Protein AF-A3W3R8-F1 (afdb_monomer_lite)

Secondary structure (DSSP, 8-state):
-HHHHHHHHHHHHHHHHHHS---HHHHHHHHHHHHHHHHHHHHHHHH-SSGGGGTTHHHHHHHHHHHHHHHHHHHHHHHHHHS---HHHHHHHHHHHTT-HHHHHHHHHHHHHHIIIIIIHHHHHHHHHHHHHHHHTHHHHHHHHHHHHHHTSS-HHHHHHHHHHHHHHHHHHHHHHHHHHHHHHHHHHHHHHHHHHHHHHHHHHHHTS---HHHHHHHHHHHHHHHHHHHHHHHHHHHHHHHHHHH----SS---HHHHHHHHHTS-THHHHHHHHHHHHHHTSTTS-HHHHHHHHHHHHHHHHHHHHH-

pLDDT: mean 89.05, std 6.79, range [54.59, 96.31]

Radius of gyration: 24.91 Å; chains: 1; bounding box: 60×69×67 Å

Foldseek 3Di:
DVVVVVVVVLVVVLVCLLPDADDQVVLVVLLVVLLVLLVVLLVCLQFFLALLVPLCLLVSLLSSLSSLLSSLNNQLCCCLPPLDRHDQLLVQLCVQCVPNLVSSLVVLVVVLCCLLVPQLVVLLVLLLVLLVVLLVCLVVVLVVLVVCCVVVVDPPVRSVVSNVVSVSSNSSSVSLNVSSVSLSVSSVVLVVSLVCLQPVQLVSCVPPVVDDSVRSNRSSSSSSSSSSVSSSSSSNSSSVSSSSSSPDDNDPDRGGPVVVVCCVCLVALVNLQVVLVVLCVVLPPPPHVNVVSNVSSVVSNVSSVVSVVVD

Structure (mmCIF, N/CA/C/O backbone):
data_AF-A3W3R8-F1
#
_entry.id   AF-A3W3R8-F1
#
loop_
_atom_site.group_PDB
_atom_site.id
_atom_site.type_symbol
_atom_site.label_atom_id
_atom_site.label_alt_id
_atom_site.label_comp_id
_atom_site.label_asym_id
_atom_site.label_entity_id
_atom_site.label_seq_id
_atom_site.pdbx_PDB_ins_code
_atom_site.Cartn_x
_atom_site.Cartn_y
_atom_site.Cartn_z
_atom_site.occupancy
_atom_site.B_iso_or_equiv
_atom_site.auth_seq_id
_atom_site.auth_comp_id
_atom_site.auth_asym_id
_atom_site.auth_atom_id
_atom_site.pdbx_PDB_model_num
ATOM 1 N N . MET A 1 1 ? -0.658 29.271 5.479 1.00 61.31 1 MET A N 1
ATOM 2 C CA . MET A 1 1 ? 0.340 29.771 4.505 1.00 61.31 1 MET A CA 1
ATOM 3 C C . MET A 1 1 ? 1.576 28.873 4.382 1.00 61.31 1 MET A C 1
ATOM 5 O O . MET A 1 1 ? 1.711 28.251 3.344 1.00 61.31 1 MET A O 1
ATOM 9 N N . ARG A 1 2 ? 2.454 28.712 5.397 1.00 73.81 2 ARG A N 1
ATOM 10 C CA . ARG A 1 2 ? 3.650 27.829 5.274 1.00 73.81 2 ARG A CA 1
ATOM 11 C C . ARG A 1 2 ? 3.325 26.341 5.035 1.00 73.81 2 ARG A C 1
ATOM 13 O O . ARG A 1 2 ? 4.009 25.697 4.253 1.00 73.81 2 ARG A O 1
ATOM 20 N N . LYS A 1 3 ? 2.284 25.804 5.685 1.00 80.94 3 LYS A N 1
ATOM 21 C CA . LYS A 1 3 ? 1.858 24.398 5.521 1.00 80.94 3 LYS A CA 1
ATOM 22 C C . LYS A 1 3 ? 1.147 24.149 4.184 1.00 80.94 3 LYS A C 1
ATOM 24 O O . LYS A 1 3 ? 1.404 23.138 3.546 1.00 80.94 3 LYS A O 1
ATOM 29 N N . ASP A 1 4 ? 0.336 25.102 3.729 1.00 83.44 4 ASP A N 1
ATOM 30 C CA . ASP A 1 4 ? -0.348 25.018 2.429 1.00 83.44 4 ASP A CA 1
ATOM 31 C C . ASP A 1 4 ? 0.657 25.102 1.274 1.00 83.44 4 ASP A C 1
ATOM 33 O O . ASP A 1 4 ? 0.572 24.334 0.325 1.00 83.44 4 ASP A O 1
ATOM 37 N N . LEU A 1 5 ? 1.678 25.961 1.403 1.00 88.88 5 LEU A N 1
ATOM 38 C CA . LEU A 1 5 ? 2.813 26.012 0.476 1.00 88.88 5 LEU A CA 1
ATOM 39 C C . LEU A 1 5 ? 3.569 24.680 0.420 1.00 88.88 5 LEU A C 1
ATOM 41 O O . LEU A 1 5 ? 3.947 24.256 -0.665 1.00 88.88 5 LEU A O 1
ATOM 45 N N . ALA A 1 6 ? 3.763 24.004 1.556 1.00 88.25 6 ALA A N 1
ATOM 46 C CA . ALA A 1 6 ? 4.410 22.693 1.584 1.00 88.25 6 ALA A CA 1
ATOM 47 C C . ALA A 1 6 ? 3.572 21.617 0.874 1.00 88.25 6 ALA A C 1
ATOM 49 O O . ALA A 1 6 ? 4.122 20.808 0.133 1.00 88.25 6 ALA A O 1
ATOM 50 N N . LEU A 1 7 ? 2.246 21.631 1.051 1.00 86.12 7 LEU A N 1
ATOM 51 C CA . LEU A 1 7 ? 1.344 20.711 0.355 1.00 86.12 7 LEU A CA 1
ATOM 52 C C . LEU A 1 7 ? 1.319 20.977 -1.157 1.00 86.12 7 LEU A C 1
ATOM 54 O O . LEU A 1 7 ? 1.428 20.044 -1.944 1.00 86.12 7 LEU A O 1
ATOM 58 N N . VAL A 1 8 ? 1.239 22.242 -1.574 1.00 89.62 8 VAL A N 1
ATOM 59 C CA . VAL A 1 8 ? 1.316 22.617 -2.995 1.00 89.62 8 VAL A CA 1
ATOM 60 C C . VAL A 1 8 ? 2.671 22.227 -3.586 1.00 89.62 8 VAL A C 1
ATOM 62 O O . VAL A 1 8 ? 2.716 21.651 -4.668 1.00 89.62 8 VAL A O 1
ATOM 65 N N . ALA A 1 9 ? 3.771 22.467 -2.868 1.00 91.44 9 ALA A N 1
ATOM 66 C CA . ALA A 1 9 ? 5.104 22.057 -3.297 1.00 91.44 9 ALA A CA 1
ATOM 67 C C . ALA A 1 9 ? 5.223 20.532 -3.438 1.00 91.44 9 ALA A C 1
ATOM 69 O O . ALA A 1 9 ? 5.829 20.067 -4.397 1.00 91.44 9 ALA A O 1
ATOM 70 N N . LEU A 1 10 ? 4.610 19.758 -2.535 1.00 90.19 10 LEU A N 1
ATOM 71 C CA . LEU A 1 10 ? 4.543 18.299 -2.631 1.00 90.19 10 LEU A CA 1
ATOM 72 C C . LEU A 1 10 ? 3.747 17.842 -3.862 1.00 90.19 10 LEU A C 1
ATOM 74 O O . LE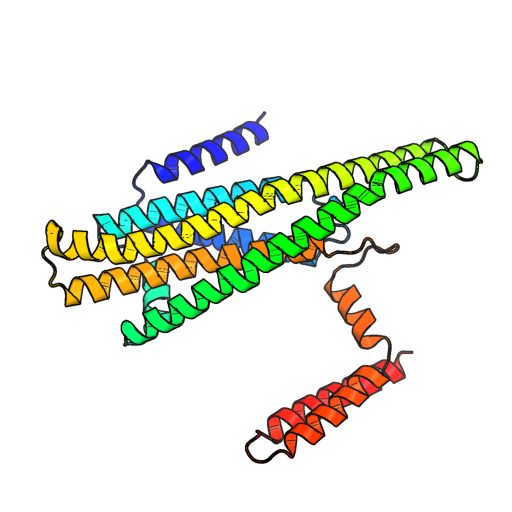U A 1 10 ? 4.178 16.950 -4.580 1.00 90.19 10 LEU A O 1
ATOM 78 N N . LEU A 1 11 ? 2.596 18.455 -4.142 1.00 89.88 11 LEU A N 1
ATOM 79 C CA . LEU A 1 11 ? 1.804 18.107 -5.327 1.00 89.88 11 LEU A CA 1
ATOM 80 C C . LEU A 1 11 ? 2.549 18.449 -6.624 1.00 89.88 11 LEU A C 1
ATOM 82 O O . LEU A 1 11 ? 2.577 17.645 -7.554 1.00 89.88 11 LEU A O 1
ATOM 86 N N . ILE A 1 12 ? 3.196 19.616 -6.674 1.00 92.75 12 ILE A N 1
ATOM 87 C CA . ILE A 1 12 ? 4.034 20.013 -7.810 1.00 92.75 12 ILE A CA 1
ATOM 88 C C . ILE A 1 12 ? 5.234 19.073 -7.945 1.00 92.75 12 ILE A C 1
ATOM 90 O O . ILE A 1 12 ? 5.576 18.710 -9.067 1.00 92.75 12 ILE A O 1
ATOM 94 N N . SER A 1 13 ? 5.856 18.641 -6.841 1.00 90.19 13 SER A N 1
ATOM 95 C CA . SER A 1 13 ? 6.977 17.704 -6.911 1.00 90.19 13 SER A CA 1
ATOM 96 C C . SER A 1 13 ? 6.542 16.354 -7.477 1.00 90.19 13 SER A C 1
ATOM 98 O O . SER A 1 13 ? 7.233 15.841 -8.347 1.00 90.19 13 SER A O 1
ATOM 100 N N . ILE A 1 14 ? 5.370 15.828 -7.098 1.00 92.38 14 ILE A N 1
ATOM 101 C CA . ILE A 1 14 ? 4.799 14.600 -7.682 1.00 92.38 14 ILE A CA 1
ATOM 102 C C . ILE A 1 14 ? 4.634 14.734 -9.204 1.00 92.38 14 ILE A C 1
ATOM 104 O O . ILE A 1 14 ? 5.019 13.831 -9.944 1.00 92.38 14 ILE A O 1
ATOM 108 N N . LEU A 1 15 ? 4.113 15.865 -9.689 1.00 90.19 15 LEU A N 1
ATOM 109 C CA . LEU A 1 15 ? 3.999 16.116 -11.131 1.00 90.19 15 LEU A CA 1
ATOM 110 C C . LEU A 1 15 ? 5.372 16.257 -11.801 1.00 90.19 15 LEU A C 1
ATOM 112 O O . LEU A 1 15 ? 5.580 15.756 -12.904 1.00 90.19 15 LEU A O 1
ATOM 116 N N . ALA A 1 16 ? 6.324 16.906 -11.132 1.00 90.81 16 ALA A N 1
ATOM 117 C CA . ALA A 1 16 ? 7.681 17.069 -11.633 1.00 90.81 16 ALA A CA 1
ATOM 118 C C . ALA A 1 16 ? 8.414 15.722 -11.756 1.00 90.81 16 ALA A C 1
ATOM 120 O O . ALA A 1 16 ? 9.110 15.519 -12.748 1.00 90.81 16 ALA A O 1
ATOM 121 N N . LEU A 1 17 ? 8.204 14.782 -10.822 1.00 89.75 17 LEU A N 1
ATOM 122 C CA . LEU A 1 17 ? 8.749 13.416 -10.884 1.00 89.75 17 LEU A CA 1
ATOM 123 C C . LEU A 1 17 ? 8.340 12.680 -12.165 1.00 89.75 17 LEU A C 1
ATOM 125 O O . LEU A 1 17 ? 9.123 11.907 -12.706 1.00 89.75 17 LEU A O 1
ATOM 129 N N . MET A 1 18 ? 7.136 12.941 -12.683 1.00 87.06 18 MET A N 1
ATOM 130 C CA . MET A 1 18 ? 6.668 12.314 -13.922 1.00 87.06 18 MET A CA 1
ATOM 131 C C . MET A 1 18 ? 7.374 12.843 -15.172 1.00 87.06 18 MET A C 1
ATOM 133 O O . MET A 1 18 ? 7.336 12.173 -16.200 1.00 87.06 18 MET A O 1
ATOM 137 N N . VAL A 1 19 ? 7.982 14.034 -15.124 1.00 86.31 19 VAL A N 1
ATOM 138 C CA . VAL A 1 19 ? 8.530 14.728 -16.303 1.00 86.31 19 VAL A CA 1
ATOM 139 C C . VAL A 1 19 ? 10.054 14.791 -16.271 1.00 86.31 19 VAL A C 1
ATOM 141 O O . VAL A 1 19 ? 10.686 14.591 -17.310 1.00 86.31 19 VAL A O 1
ATOM 144 N N . ILE A 1 20 ? 10.644 15.048 -15.106 1.00 88.56 20 ILE A N 1
ATOM 145 C CA . ILE A 1 20 ? 12.071 15.324 -14.943 1.00 88.56 20 ILE A CA 1
ATOM 146 C C . ILE A 1 20 ? 12.836 14.008 -14.736 1.00 88.56 20 ILE A C 1
ATOM 148 O O . ILE A 1 20 ? 12.470 13.237 -13.849 1.00 88.56 20 ILE A O 1
ATOM 152 N N . PRO A 1 21 ? 13.900 13.738 -15.516 1.00 84.75 21 PRO A N 1
ATOM 153 C CA . PRO A 1 21 ? 14.759 12.586 -15.273 1.00 84.75 21 PRO A CA 1
ATOM 154 C C . PRO A 1 21 ? 15.500 12.765 -13.945 1.00 84.75 21 PRO A C 1
ATOM 156 O O . PRO A 1 21 ? 16.080 13.821 -13.684 1.00 84.75 21 PRO A O 1
ATOM 159 N N . LEU A 1 22 ? 15.471 11.734 -13.106 1.00 86.56 22 LEU A N 1
ATOM 160 C CA . LEU A 1 22 ? 16.138 11.739 -11.812 1.00 86.56 22 LEU A CA 1
ATOM 161 C C . LEU A 1 22 ? 17.314 10.768 -11.794 1.00 86.56 22 LEU A C 1
ATOM 163 O O . LEU A 1 22 ? 17.221 9.702 -12.397 1.00 86.56 22 LEU A O 1
ATOM 167 N N . PRO A 1 23 ? 18.385 11.087 -11.047 1.00 91.50 23 PRO A N 1
ATOM 168 C CA . PRO A 1 23 ? 19.448 10.127 -10.809 1.00 91.50 23 PRO A CA 1
ATOM 169 C C . PRO A 1 23 ? 18.921 8.943 -9.986 1.00 91.50 23 PRO A C 1
ATOM 171 O O . PRO A 1 23 ? 18.099 9.119 -9.079 1.00 91.50 23 PRO A O 1
ATOM 174 N N . THR A 1 24 ? 19.452 7.751 -10.251 1.00 90.94 24 THR A N 1
ATOM 175 C CA . THR A 1 24 ? 19.063 6.487 -9.600 1.00 90.94 24 THR A CA 1
ATOM 176 C C . THR A 1 24 ? 19.103 6.561 -8.071 1.00 90.94 24 THR A C 1
ATOM 178 O O . THR A 1 24 ? 18.162 6.132 -7.409 1.00 90.94 24 THR A O 1
ATOM 181 N N . GLY A 1 25 ? 20.109 7.225 -7.491 1.00 92.44 25 GLY A N 1
ATOM 182 C CA . GLY A 1 25 ? 20.202 7.403 -6.036 1.00 92.44 25 GLY A CA 1
ATOM 183 C C . GLY A 1 25 ? 19.050 8.210 -5.416 1.00 92.44 25 GLY A C 1
ATOM 184 O O . GLY A 1 25 ? 18.667 7.959 -4.273 1.00 92.44 25 GLY A O 1
ATOM 185 N N . LEU A 1 26 ? 18.458 9.161 -6.153 1.00 93.62 26 LEU A N 1
ATOM 186 C CA . LEU A 1 26 ? 17.289 9.900 -5.662 1.00 93.62 26 LEU A CA 1
ATOM 187 C C . LEU A 1 26 ? 16.015 9.056 -5.770 1.00 93.62 26 LEU A C 1
ATOM 189 O O . LEU A 1 26 ? 15.169 9.127 -4.883 1.00 93.62 26 LEU A O 1
ATOM 193 N N . ILE A 1 27 ? 15.894 8.240 -6.819 1.00 94.06 27 ILE A N 1
ATOM 194 C CA . ILE A 1 27 ? 14.799 7.275 -6.955 1.00 94.06 27 ILE A CA 1
ATOM 195 C C . ILE A 1 27 ? 14.821 6.283 -5.796 1.00 94.06 27 ILE A C 1
ATOM 197 O O . ILE A 1 27 ? 13.802 6.138 -5.124 1.00 94.06 27 ILE A O 1
ATOM 201 N N . ASP A 1 28 ? 15.978 5.696 -5.483 1.00 95.19 28 ASP A N 1
ATOM 202 C CA . ASP A 1 28 ? 16.123 4.796 -4.335 1.00 95.19 28 ASP A CA 1
ATOM 203 C C . ASP A 1 28 ? 15.682 5.481 -3.027 1.00 95.19 28 ASP A C 1
ATOM 205 O O . ASP A 1 28 ? 14.884 4.930 -2.265 1.00 95.19 28 ASP A O 1
ATOM 209 N N . ALA A 1 29 ? 16.106 6.727 -2.789 1.00 95.81 29 ALA A N 1
ATOM 210 C CA . ALA A 1 29 ? 15.680 7.487 -1.612 1.00 95.81 29 ALA A CA 1
ATOM 211 C C . ALA A 1 29 ? 14.154 7.716 -1.566 1.00 95.81 29 ALA A C 1
ATOM 213 O O . ALA A 1 29 ? 13.529 7.561 -0.513 1.00 95.81 29 ALA A O 1
ATOM 214 N N . LEU A 1 30 ? 13.530 8.056 -2.697 1.00 95.38 30 LEU A N 1
ATOM 215 C CA . LEU A 1 30 ? 12.083 8.273 -2.778 1.00 95.38 30 LEU A CA 1
ATOM 216 C C . LEU A 1 30 ? 11.281 6.969 -2.638 1.00 95.38 30 LEU A C 1
ATOM 218 O O . LEU A 1 30 ? 10.211 6.981 -2.024 1.00 95.38 30 LEU A O 1
ATOM 222 N N . LEU A 1 31 ? 11.801 5.843 -3.134 1.00 95.56 31 LEU A N 1
ATOM 223 C CA . LEU A 1 31 ? 11.219 4.515 -2.923 1.00 95.56 31 LEU A CA 1
ATOM 224 C C . LEU A 1 31 ? 11.228 4.144 -1.433 1.00 95.56 31 LEU A C 1
ATOM 226 O O . LEU A 1 31 ? 10.200 3.714 -0.905 1.00 95.56 31 LEU A O 1
ATOM 230 N N . VAL A 1 32 ? 12.331 4.398 -0.718 1.00 96.25 32 VAL A N 1
ATOM 231 C CA . VAL A 1 32 ? 12.401 4.197 0.744 1.00 96.25 32 VAL A CA 1
ATOM 232 C C . VAL A 1 32 ? 11.385 5.069 1.475 1.00 96.25 32 VAL A C 1
ATOM 234 O O . VAL A 1 32 ? 10.726 4.591 2.401 1.00 96.25 32 VAL A O 1
ATOM 237 N N . ILE A 1 33 ? 11.224 6.330 1.063 1.00 96.19 33 ILE A N 1
ATOM 238 C CA . ILE A 1 33 ? 10.212 7.233 1.629 1.00 96.19 33 ILE A CA 1
ATOM 239 C C . ILE A 1 33 ? 8.804 6.678 1.390 1.00 96.19 33 ILE A C 1
ATOM 241 O O . ILE A 1 33 ? 7.998 6.669 2.318 1.00 96.19 33 ILE A O 1
ATOM 245 N N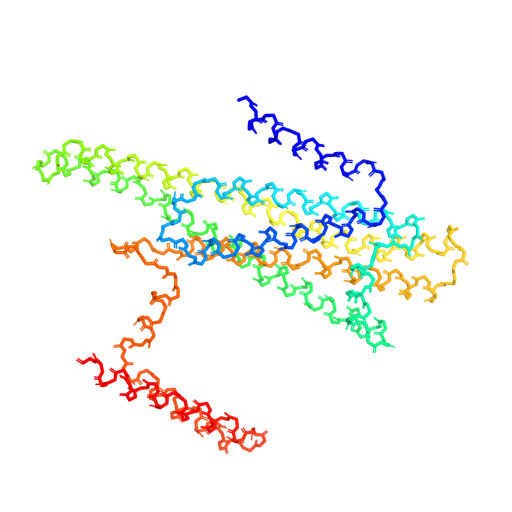 . SER A 1 34 ? 8.512 6.176 0.188 1.00 95.25 34 SER A N 1
ATOM 246 C CA . SER A 1 34 ? 7.220 5.565 -0.151 1.00 95.25 34 SER A CA 1
ATOM 247 C C . SER A 1 34 ? 6.900 4.362 0.745 1.00 95.25 34 SER A C 1
ATOM 249 O O . SER A 1 34 ? 5.831 4.298 1.360 1.00 95.25 34 SER A O 1
ATOM 251 N N . ILE A 1 35 ? 7.860 3.442 0.901 1.00 95.56 35 ILE A N 1
ATOM 252 C CA . ILE A 1 35 ? 7.721 2.266 1.771 1.00 95.56 35 ILE A CA 1
ATOM 253 C C . ILE A 1 35 ? 7.543 2.705 3.226 1.00 95.56 35 ILE A C 1
ATOM 255 O O . ILE A 1 35 ? 6.601 2.280 3.894 1.00 95.56 35 ILE A O 1
ATOM 259 N N . SER A 1 36 ? 8.388 3.614 3.705 1.00 96.31 36 SER A N 1
ATOM 260 C CA . SER A 1 36 ? 8.343 4.112 5.081 1.00 96.31 36 SER A CA 1
ATOM 261 C C . SER A 1 36 ? 7.014 4.806 5.393 1.00 96.31 36 SER A C 1
ATOM 263 O O . SER A 1 36 ? 6.423 4.551 6.440 1.00 96.31 36 SER A O 1
ATOM 265 N N . LEU A 1 37 ? 6.491 5.619 4.468 1.00 95.62 37 LEU A N 1
ATOM 266 C CA . LEU A 1 37 ? 5.179 6.252 4.595 1.00 95.62 37 LEU A CA 1
ATOM 267 C C . LEU A 1 37 ? 4.066 5.205 4.720 1.00 95.62 37 LEU A C 1
ATOM 269 O O . LEU A 1 37 ? 3.218 5.324 5.600 1.00 95.62 37 LEU A O 1
ATOM 273 N N . SER A 1 38 ? 4.086 4.157 3.894 1.00 95.00 38 SER A N 1
ATOM 274 C CA . SER A 1 38 ? 3.077 3.093 3.959 1.00 95.00 38 SER A CA 1
ATOM 275 C C . SER A 1 38 ? 3.122 2.295 5.272 1.00 95.00 38 SER A C 1
ATOM 277 O O . SER A 1 38 ? 2.072 1.975 5.829 1.00 95.00 38 SER A O 1
ATOM 279 N N . VAL A 1 39 ? 4.317 2.054 5.826 1.00 95.75 39 VAL A N 1
ATOM 280 C CA . VAL A 1 39 ? 4.490 1.414 7.142 1.00 95.75 39 VAL A CA 1
ATOM 281 C C . VAL A 1 39 ? 3.971 2.318 8.259 1.00 95.75 39 VAL A C 1
ATOM 283 O O . VAL A 1 39 ? 3.222 1.860 9.119 1.00 95.75 39 VAL A O 1
ATOM 286 N N . VAL A 1 40 ? 4.314 3.610 8.239 1.00 94.50 40 VAL A N 1
ATOM 287 C CA . VAL A 1 40 ? 3.811 4.582 9.223 1.00 94.50 40 VAL A CA 1
ATOM 288 C C . VAL A 1 40 ? 2.286 4.650 9.181 1.00 94.50 40 VAL A C 1
ATOM 290 O O . VAL A 1 40 ? 1.648 4.628 10.231 1.00 94.50 40 VAL A O 1
ATOM 293 N N . LEU A 1 41 ? 1.685 4.682 7.990 1.00 92.88 41 LEU A N 1
ATOM 294 C CA . LEU A 1 41 ? 0.230 4.716 7.842 1.00 92.88 41 LEU A CA 1
ATOM 295 C C . LEU A 1 41 ? -0.437 3.435 8.343 1.00 92.88 41 LEU A C 1
ATOM 297 O O . LEU A 1 41 ? -1.459 3.518 9.024 1.00 92.88 41 LEU A O 1
ATOM 301 N N . LEU A 1 42 ? 0.157 2.264 8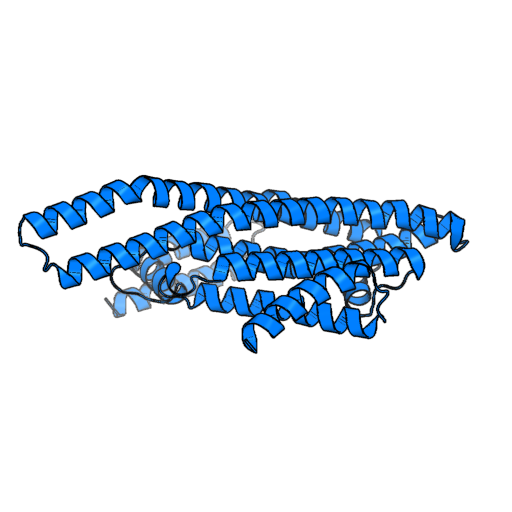.095 1.00 92.31 42 LEU A N 1
ATOM 302 C CA . LEU A 1 42 ? -0.324 1.014 8.680 1.00 92.31 42 LEU A CA 1
ATOM 303 C C . LEU A 1 42 ? -0.290 1.065 10.215 1.00 92.31 42 LEU A C 1
ATOM 305 O O . LEU A 1 42 ? -1.273 0.703 10.858 1.00 92.31 42 LEU A O 1
ATOM 309 N N . MET A 1 43 ? 0.801 1.558 10.805 1.00 90.88 43 MET A N 1
ATOM 310 C CA . MET A 1 43 ? 0.908 1.699 12.260 1.00 90.88 43 MET A CA 1
ATOM 311 C C . MET A 1 43 ? -0.153 2.658 12.804 1.00 90.88 43 MET A C 1
ATOM 313 O O . MET A 1 43 ? -0.832 2.334 13.775 1.00 90.88 43 MET A O 1
ATOM 317 N N . VAL A 1 44 ? -0.364 3.802 12.146 1.00 89.44 44 VAL A N 1
ATOM 318 C CA . VAL A 1 44 ? -1.443 4.733 12.504 1.00 89.44 44 VAL A CA 1
ATOM 319 C C . VAL A 1 44 ? -2.801 4.027 12.463 1.00 89.44 44 VAL A C 1
ATOM 321 O O . VAL A 1 44 ? -3.549 4.130 13.428 1.00 89.44 44 VAL A O 1
ATOM 324 N N . ALA A 1 45 ? -3.107 3.251 11.421 1.00 87.50 45 ALA A N 1
ATOM 325 C CA . ALA A 1 45 ? -4.366 2.505 11.330 1.00 87.50 45 ALA A CA 1
ATOM 326 C C . ALA A 1 45 ? -4.582 1.503 12.471 1.00 87.50 45 ALA A C 1
ATOM 328 O O . ALA A 1 45 ? -5.692 1.408 12.991 1.00 87.50 45 ALA A O 1
ATOM 329 N N . VAL A 1 46 ? -3.538 0.777 12.877 1.00 86.50 46 VAL A N 1
ATOM 330 C CA . VAL A 1 46 ? -3.626 -0.228 13.951 1.00 86.50 46 VAL A CA 1
ATOM 331 C C . VAL A 1 46 ? -3.861 0.423 15.319 1.00 86.50 46 VAL A C 1
ATOM 333 O O . VAL A 1 46 ? -4.674 -0.070 16.106 1.00 86.50 46 VAL A O 1
ATOM 336 N N . TYR A 1 47 ? -3.186 1.542 15.596 1.00 85.12 47 TYR A N 1
ATOM 337 C CA . TYR A 1 47 ? -3.280 2.242 16.884 1.00 85.12 47 TYR A CA 1
ATOM 338 C C . TYR A 1 47 ? -4.430 3.252 16.972 1.00 85.12 47 TYR A C 1
ATOM 340 O O . TYR A 1 47 ? -4.711 3.767 18.058 1.00 85.12 47 TYR A O 1
ATOM 348 N N . LEU A 1 48 ? -5.106 3.554 15.860 1.00 82.88 48 LEU A N 1
ATOM 349 C CA . LEU A 1 48 ? -6.272 4.429 15.871 1.00 82.88 48 LEU A CA 1
ATOM 350 C C . LEU A 1 48 ? -7.405 3.808 16.692 1.00 82.88 48 LEU A C 1
ATOM 352 O O . LEU A 1 48 ? -7.756 2.638 16.534 1.00 82.88 48 LEU A O 1
ATOM 356 N N . LYS A 1 49 ? -7.995 4.628 17.563 1.00 79.94 49 LYS A N 1
ATOM 357 C CA . LYS A 1 49 ? -9.117 4.228 18.419 1.00 79.94 49 LYS A CA 1
ATOM 358 C C . LYS A 1 49 ? -10.466 4.426 17.737 1.00 79.94 49 LYS A C 1
ATOM 360 O O . LYS A 1 49 ? -11.379 3.633 17.939 1.00 79.94 49 LYS A O 1
ATOM 365 N N . ARG A 1 50 ? -10.600 5.487 16.933 1.00 75.31 50 ARG A N 1
ATOM 366 C CA . ARG A 1 50 ? -11.767 5.739 16.080 1.00 75.31 50 ARG A CA 1
ATOM 367 C C . ARG A 1 50 ? -11.312 6.091 14.661 1.00 75.31 50 ARG A C 1
ATOM 369 O O . ARG A 1 50 ? -10.372 6.873 14.521 1.00 75.31 50 ARG A O 1
ATOM 376 N N . PRO A 1 51 ? -11.985 5.586 13.611 1.00 76.50 51 PRO A N 1
ATOM 377 C CA . PRO A 1 51 ? -11.646 5.899 12.218 1.00 76.50 51 PRO A CA 1
ATOM 378 C C . PRO A 1 51 ? -11.597 7.397 11.917 1.00 76.50 51 PRO A C 1
ATOM 380 O O . PRO A 1 51 ? -10.650 7.889 11.308 1.00 76.50 51 PRO A O 1
ATOM 383 N N . SER A 1 52 ? -12.584 8.147 12.410 1.00 73.19 52 SER A N 1
ATOM 384 C CA . SER A 1 52 ? -12.706 9.579 12.150 1.00 73.19 52 SER A CA 1
ATOM 385 C C . SER A 1 52 ? -11.762 10.454 12.971 1.00 73.19 52 SER A C 1
ATOM 387 O O . SER A 1 52 ? -11.696 11.660 12.720 1.00 73.19 52 SER A O 1
ATOM 389 N N . ASP A 1 53 ? -10.974 9.901 13.902 1.00 81.19 53 ASP A N 1
ATOM 390 C CA . ASP A 1 53 ? -9.914 10.661 14.581 1.00 81.19 53 ASP A CA 1
ATOM 391 C C . ASP A 1 53 ? -8.840 11.110 13.582 1.00 81.19 53 ASP A C 1
ATOM 393 O O . ASP A 1 53 ? -8.295 12.207 13.719 1.00 81.19 53 ASP A O 1
ATOM 397 N N . PHE A 1 54 ? -8.626 10.338 12.510 1.00 82.25 54 PHE A N 1
ATOM 398 C CA . PHE A 1 54 ? -7.749 10.707 11.405 1.00 82.25 54 PHE A CA 1
ATOM 399 C C . PHE A 1 54 ? -8.541 11.138 10.163 1.00 82.25 54 PHE A C 1
ATOM 401 O O . PHE A 1 54 ? -8.466 10.532 9.099 1.00 82.25 54 PHE A O 1
ATOM 408 N N . SER A 1 55 ? -9.293 12.235 10.270 1.00 84.94 55 SER A N 1
ATOM 409 C CA . SER A 1 55 ? -10.162 12.711 9.179 1.00 84.94 55 SER A CA 1
ATOM 410 C C . SER A 1 55 ? -9.440 13.089 7.882 1.00 84.94 55 SER A C 1
ATOM 412 O O . SER A 1 55 ? -10.075 13.173 6.838 1.00 84.94 55 SER A O 1
ATOM 414 N N . THR A 1 56 ? -8.128 13.331 7.923 1.00 89.69 56 THR A N 1
ATOM 415 C CA . THR A 1 56 ? -7.312 13.620 6.732 1.00 89.69 56 THR A CA 1
ATOM 416 C C . THR A 1 56 ? -6.755 12.365 6.058 1.00 89.69 56 THR A C 1
ATOM 418 O O . THR A 1 56 ? -6.146 12.476 4.995 1.00 89.69 56 THR A O 1
ATOM 421 N N . PHE A 1 57 ? -6.986 11.177 6.626 1.00 90.19 57 PHE A N 1
ATOM 422 C CA . PHE A 1 57 ? -6.523 9.900 6.087 1.00 90.19 57 PHE A CA 1
ATOM 423 C C . PHE A 1 57 ? -6.885 9.660 4.610 1.00 90.19 57 PHE A C 1
ATOM 425 O O . PHE A 1 57 ? -5.975 9.298 3.862 1.00 90.19 57 PHE A O 1
ATOM 432 N N . PRO A 1 58 ? -8.123 9.929 4.130 1.00 90.88 58 PRO A N 1
ATOM 433 C CA . PRO A 1 58 ? -8.459 9.719 2.719 1.00 90.88 58 PRO A CA 1
ATOM 434 C C . PRO A 1 58 ? -7.560 10.541 1.783 1.00 90.88 58 PRO A C 1
ATOM 436 O O . PRO A 1 58 ? -7.053 10.037 0.782 1.00 90.88 58 PRO A O 1
ATOM 439 N N . SER A 1 59 ? -7.297 11.800 2.145 1.00 91.94 59 SER A N 1
ATOM 440 C CA . SER A 1 59 ? -6.415 12.690 1.385 1.00 91.94 59 SER A CA 1
ATOM 441 C C . SER A 1 59 ? -4.958 12.234 1.432 1.00 91.94 59 SER A C 1
ATOM 443 O O . SER A 1 59 ? -4.245 12.351 0.439 1.00 91.94 59 SER A O 1
ATOM 445 N N . VAL A 1 60 ? -4.504 11.699 2.569 1.00 92.69 60 VAL A N 1
ATOM 446 C CA . VAL A 1 60 ? -3.143 11.164 2.709 1.00 92.69 60 VAL A CA 1
ATOM 447 C C . VAL A 1 60 ? -2.956 9.913 1.852 1.00 92.69 60 VAL A C 1
ATOM 449 O O . VAL A 1 60 ? -1.933 9.817 1.178 1.00 92.69 60 VAL A O 1
ATOM 452 N N . ILE A 1 61 ? -3.944 9.007 1.803 1.00 91.62 61 ILE A N 1
ATOM 453 C CA . ILE A 1 61 ? -3.922 7.872 0.869 1.00 91.62 61 ILE A CA 1
ATOM 454 C C . ILE A 1 61 ? -3.811 8.377 -0.563 1.00 91.62 61 ILE A C 1
ATOM 456 O O . ILE A 1 61 ? -2.925 7.938 -1.285 1.00 91.62 61 ILE A O 1
ATOM 460 N N . LEU A 1 62 ? -4.661 9.328 -0.960 1.00 91.12 62 LEU A N 1
ATOM 461 C CA . LEU A 1 62 ? -4.674 9.855 -2.322 1.00 91.12 62 LEU A CA 1
ATOM 462 C C . LEU A 1 62 ? -3.303 10.411 -2.738 1.00 91.12 62 LEU A C 1
ATOM 464 O O . LEU A 1 62 ? -2.797 10.079 -3.809 1.00 91.12 62 LEU A O 1
ATOM 468 N N . ILE A 1 63 ? -2.683 11.219 -1.874 1.00 93.12 63 ILE A N 1
ATOM 469 C CA . ILE A 1 63 ? -1.358 11.801 -2.120 1.00 93.12 63 ILE A CA 1
ATOM 470 C C . ILE A 1 63 ? -0.280 10.711 -2.160 1.00 93.12 63 ILE A C 1
ATOM 472 O O . ILE A 1 63 ? 0.557 10.725 -3.060 1.00 93.12 63 ILE A O 1
ATOM 476 N N . ALA A 1 64 ? -0.301 9.755 -1.227 1.00 93.31 64 ALA A N 1
ATOM 477 C CA . ALA A 1 64 ? 0.660 8.653 -1.190 1.00 93.31 64 ALA A CA 1
ATOM 478 C C . ALA A 1 64 ? 0.557 7.764 -2.441 1.00 93.31 64 ALA A C 1
ATOM 480 O O . ALA A 1 64 ? 1.572 7.382 -3.020 1.00 93.31 64 ALA A O 1
ATOM 481 N N . THR A 1 65 ? -0.662 7.486 -2.902 1.00 92.56 65 THR A N 1
ATOM 482 C CA . THR A 1 65 ? -0.921 6.750 -4.140 1.00 92.56 65 THR A CA 1
ATOM 483 C C . THR A 1 65 ? -0.436 7.528 -5.361 1.00 92.56 65 THR A C 1
ATOM 485 O O . THR A 1 65 ? 0.246 6.957 -6.206 1.00 92.56 65 THR A O 1
ATOM 488 N N . ALA A 1 66 ? -0.716 8.832 -5.446 1.00 93.12 66 ALA A N 1
ATOM 489 C CA . ALA A 1 66 ? -0.237 9.669 -6.547 1.00 93.12 66 ALA A CA 1
ATOM 490 C C . ALA A 1 66 ? 1.299 9.747 -6.588 1.00 93.12 66 ALA A C 1
ATOM 492 O O . ALA A 1 66 ? 1.896 9.634 -7.657 1.00 93.12 66 ALA A O 1
ATOM 493 N N . PHE A 1 67 ? 1.939 9.881 -5.423 1.00 94.94 67 PHE A N 1
ATOM 494 C CA . PHE A 1 67 ? 3.393 9.826 -5.290 1.00 94.94 67 PHE A CA 1
ATOM 495 C C . PHE A 1 67 ? 3.953 8.485 -5.772 1.00 94.94 67 PHE A C 1
ATOM 497 O O . PHE A 1 67 ? 4.896 8.468 -6.559 1.00 94.94 67 PHE A O 1
ATOM 504 N N . ARG A 1 68 ? 3.338 7.363 -5.372 1.00 92.88 68 ARG A N 1
ATOM 505 C CA . ARG A 1 68 ? 3.741 6.026 -5.827 1.00 92.88 68 ARG A CA 1
ATOM 506 C C . ARG A 1 68 ? 3.624 5.879 -7.343 1.00 92.88 68 ARG A C 1
ATOM 508 O O . ARG A 1 68 ? 4.566 5.413 -7.971 1.00 92.88 68 ARG A O 1
ATOM 515 N N . LEU A 1 69 ? 2.507 6.312 -7.927 1.00 93.00 69 LEU A N 1
ATOM 516 C CA . LEU A 1 69 ? 2.292 6.260 -9.372 1.00 93.00 69 LEU A CA 1
ATOM 517 C C . LEU A 1 69 ? 3.332 7.100 -10.129 1.00 93.00 69 LEU A C 1
ATOM 519 O O . LEU A 1 69 ? 3.858 6.658 -11.148 1.00 93.00 69 LEU A O 1
ATOM 523 N N . ALA A 1 70 ? 3.668 8.287 -9.616 1.00 94.06 70 ALA A N 1
ATOM 524 C CA . ALA A 1 70 ? 4.723 9.119 -10.188 1.00 94.06 70 ALA A CA 1
ATOM 525 C C . ALA A 1 70 ? 6.100 8.446 -10.114 1.00 94.06 70 ALA A C 1
ATOM 527 O O . ALA A 1 70 ? 6.847 8.506 -11.090 1.00 94.06 70 ALA A O 1
ATOM 528 N N . LEU A 1 71 ? 6.413 7.758 -9.010 1.00 94.50 71 LEU A N 1
ATOM 529 C CA . LEU A 1 71 ? 7.639 6.964 -8.906 1.00 94.50 71 LEU A CA 1
ATOM 530 C C . LEU A 1 71 ? 7.663 5.817 -9.910 1.00 94.50 71 LEU A C 1
ATOM 532 O O . LEU A 1 71 ? 8.669 5.673 -10.589 1.00 94.50 71 LEU A O 1
ATOM 536 N N . SER A 1 72 ? 6.567 5.072 -10.078 1.00 94.06 72 SER A N 1
ATOM 537 C CA . SER A 1 72 ? 6.493 3.999 -11.080 1.00 94.06 72 SER A CA 1
ATOM 538 C C . SER A 1 72 ? 6.695 4.513 -12.511 1.00 94.06 72 SER A C 1
ATOM 540 O O . SER A 1 72 ? 7.292 3.832 -13.338 1.00 94.06 72 SER A O 1
ATOM 542 N N . ILE A 1 73 ? 6.237 5.728 -12.826 1.00 93.50 73 ILE A N 1
ATOM 543 C CA . ILE A 1 73 ? 6.497 6.359 -14.132 1.00 93.50 73 ILE A CA 1
ATOM 544 C C . ILE A 1 73 ? 7.974 6.762 -14.265 1.00 93.50 73 ILE A C 1
ATOM 546 O O . ILE A 1 73 ? 8.574 6.571 -15.325 1.00 93.50 73 ILE A O 1
ATOM 550 N N . ALA A 1 74 ? 8.569 7.310 -13.203 1.00 93.75 74 ALA A N 1
ATOM 551 C CA . ALA A 1 74 ? 9.975 7.701 -13.194 1.00 93.75 74 ALA A CA 1
ATOM 552 C C . ALA A 1 74 ? 10.918 6.488 -13.311 1.00 93.75 74 ALA A C 1
ATOM 554 O O . ALA A 1 74 ? 11.859 6.528 -14.103 1.00 93.75 74 ALA A O 1
ATOM 555 N N . THR A 1 75 ? 10.640 5.395 -12.593 1.00 94.56 75 THR A N 1
ATOM 556 C CA . THR A 1 75 ? 11.411 4.142 -12.665 1.00 94.56 75 THR A CA 1
ATOM 557 C C . THR A 1 75 ? 11.256 3.473 -14.024 1.00 94.56 75 THR A C 1
ATOM 559 O O . THR A 1 75 ? 12.255 3.097 -14.625 1.00 94.56 75 THR A O 1
ATOM 562 N N . THR A 1 76 ? 10.037 3.415 -14.569 1.00 94.06 76 THR A N 1
ATOM 563 C CA . THR A 1 76 ? 9.768 2.913 -15.931 1.00 94.06 76 THR A CA 1
ATOM 564 C C . THR A 1 76 ? 10.629 3.612 -16.971 1.00 94.06 76 THR A C 1
ATOM 566 O O . THR A 1 76 ? 11.215 2.965 -17.836 1.00 94.06 76 THR A O 1
ATOM 569 N N . ARG A 1 77 ? 10.750 4.940 -16.880 1.00 92.75 77 ARG A N 1
ATOM 570 C CA . ARG A 1 77 ? 11.612 5.691 -17.790 1.00 92.75 77 ARG A CA 1
ATOM 571 C C . ARG A 1 77 ? 13.057 5.213 -17.707 1.00 92.75 77 ARG A C 1
ATOM 573 O O . ARG A 1 77 ? 13.606 4.895 -18.751 1.00 92.75 77 ARG A O 1
ATOM 580 N N . LEU A 1 78 ? 13.630 5.146 -16.503 1.00 92.25 78 LEU A N 1
ATOM 581 C CA . LEU A 1 78 ? 15.016 4.715 -16.292 1.00 92.25 78 LEU A CA 1
ATOM 582 C C . LEU A 1 78 ? 15.249 3.278 -16.777 1.00 92.25 78 LEU A C 1
ATOM 584 O O . LEU A 1 78 ? 16.201 3.030 -17.515 1.00 92.25 78 LEU A O 1
ATOM 588 N N . ILE A 1 79 ? 14.317 2.366 -16.477 1.00 93.62 79 ILE A N 1
ATOM 589 C CA . ILE A 1 79 ? 14.346 0.982 -16.967 1.00 93.62 79 ILE A CA 1
ATOM 590 C C . ILE A 1 79 ? 14.452 0.971 -18.491 1.00 93.62 79 ILE A C 1
ATOM 592 O O . ILE A 1 79 ? 15.332 0.315 -19.042 1.00 93.62 79 ILE A O 1
ATOM 596 N N . LEU A 1 80 ? 13.580 1.708 -19.182 1.00 91.88 80 LEU A N 1
ATOM 597 C CA . LEU A 1 80 ? 13.541 1.717 -20.642 1.00 91.88 80 LEU A CA 1
ATOM 598 C C . LEU A 1 80 ? 14.736 2.448 -21.267 1.00 91.88 80 LEU A C 1
ATOM 600 O O . LEU A 1 80 ? 15.260 1.963 -22.267 1.00 91.88 80 LEU A O 1
ATOM 604 N N . SER A 1 81 ? 15.172 3.581 -20.708 1.00 90.44 81 SER A N 1
ATOM 605 C CA . SER A 1 81 ? 16.206 4.431 -21.310 1.00 90.44 81 SER A CA 1
ATOM 606 C C . SER A 1 81 ? 17.635 4.028 -20.971 1.00 90.44 81 SER A C 1
ATOM 608 O O . SER A 1 81 ? 18.514 4.205 -21.804 1.00 90.44 81 SER A O 1
ATOM 610 N N . GLU A 1 82 ? 17.883 3.530 -19.762 1.00 87.44 82 GLU A N 1
ATOM 611 C CA . GLU A 1 82 ? 19.239 3.275 -19.253 1.00 87.44 82 GLU A CA 1
ATOM 612 C C . GLU A 1 82 ? 19.483 1.796 -18.932 1.00 87.44 82 GLU A C 1
ATOM 614 O O . GLU A 1 82 ? 20.626 1.410 -18.707 1.00 87.44 82 GLU A O 1
ATOM 619 N N . ALA A 1 83 ? 18.436 0.957 -18.935 1.00 88.31 83 ALA A N 1
ATOM 620 C CA . ALA A 1 83 ? 18.501 -0.424 -18.443 1.00 88.31 83 ALA A CA 1
ATOM 621 C C . ALA A 1 83 ? 19.053 -0.520 -17.002 1.00 88.31 83 ALA A C 1
ATOM 623 O O . ALA A 1 83 ? 19.614 -1.539 -16.602 1.00 88.31 83 ALA A O 1
ATOM 624 N N . ASP A 1 84 ? 18.846 0.541 -16.221 1.00 88.00 84 ASP A N 1
ATOM 625 C CA . ASP A 1 84 ? 19.138 0.655 -14.796 1.00 88.00 84 ASP A CA 1
ATOM 626 C C . ASP A 1 84 ? 17.920 1.299 -14.125 1.00 88.00 84 ASP A C 1
ATOM 628 O O . ASP A 1 84 ? 17.283 2.186 -14.684 1.00 88.00 84 ASP A O 1
ATOM 632 N N . ALA A 1 85 ? 17.560 0.826 -12.939 1.00 81.62 85 ALA A N 1
ATOM 633 C CA . ALA A 1 85 ? 16.393 1.278 -12.190 1.00 81.62 85 ALA A CA 1
ATOM 634 C C . ALA A 1 85 ? 16.733 1.686 -10.749 1.00 81.62 85 ALA A C 1
ATOM 636 O O . ALA A 1 85 ? 15.830 1.966 -9.962 1.00 81.62 85 ALA A O 1
ATOM 637 N N . GLY A 1 86 ? 18.018 1.720 -10.391 1.00 90.94 86 GLY A N 1
ATOM 638 C CA . GLY A 1 86 ? 18.463 1.904 -9.015 1.00 90.94 86 GLY A CA 1
ATOM 639 C C . GLY A 1 86 ? 18.668 0.590 -8.266 1.00 90.94 86 GLY A C 1
ATOM 640 O O . GLY A 1 86 ? 18.248 -0.497 -8.681 1.00 90.94 86 GLY A O 1
ATOM 641 N N . GLN A 1 87 ? 19.356 0.697 -7.132 1.00 93.31 87 GLN A N 1
ATOM 642 C CA . GLN A 1 87 ? 19.852 -0.454 -6.383 1.00 93.31 87 GLN A CA 1
ATOM 643 C C . GLN A 1 87 ? 18.721 -1.224 -5.714 1.00 93.31 87 GLN A C 1
ATOM 645 O O . GLN A 1 87 ? 18.784 -2.452 -5.630 1.00 93.31 87 GLN A O 1
ATOM 650 N N . ILE A 1 88 ? 17.678 -0.529 -5.251 1.00 94.38 88 ILE A N 1
ATOM 651 C CA . ILE A 1 88 ? 16.553 -1.183 -4.578 1.00 94.38 88 ILE A CA 1
ATOM 652 C C . ILE A 1 88 ? 15.828 -2.086 -5.572 1.00 94.38 88 ILE A C 1
ATOM 654 O O . ILE A 1 88 ? 15.618 -3.264 -5.287 1.00 94.38 88 ILE A O 1
ATOM 658 N N . ILE A 1 89 ? 15.506 -1.569 -6.759 1.00 94.88 89 ILE A N 1
ATOM 659 C CA . ILE A 1 89 ? 14.812 -2.339 -7.795 1.00 94.88 89 ILE A CA 1
ATOM 660 C C . ILE A 1 89 ? 15.653 -3.539 -8.239 1.00 94.88 89 ILE A C 1
ATOM 662 O O . ILE A 1 89 ? 15.137 -4.659 -8.259 1.00 94.88 89 ILE A O 1
ATOM 666 N N . ALA A 1 90 ? 16.944 -3.338 -8.517 1.00 93.12 90 ALA A N 1
ATOM 667 C CA . ALA A 1 90 ? 17.841 -4.428 -8.900 1.00 93.12 90 ALA A CA 1
ATOM 668 C C . ALA A 1 90 ? 17.897 -5.532 -7.826 1.00 93.12 90 ALA A C 1
ATOM 670 O O . ALA A 1 90 ? 17.700 -6.709 -8.131 1.00 93.12 90 ALA A O 1
ATOM 671 N N . THR A 1 91 ? 18.050 -5.149 -6.553 1.00 93.31 91 THR A N 1
ATOM 672 C CA . THR A 1 91 ? 18.129 -6.091 -5.424 1.00 93.31 91 THR A CA 1
ATOM 673 C C . THR A 1 91 ? 16.840 -6.900 -5.260 1.00 93.31 91 THR A C 1
ATOM 675 O O . THR A 1 91 ? 16.882 -8.111 -5.034 1.00 93.31 91 THR A O 1
ATOM 678 N N . PHE A 1 92 ? 15.674 -6.258 -5.392 1.00 91.62 92 PHE A N 1
ATOM 679 C CA . PHE A 1 92 ? 14.386 -6.956 -5.333 1.00 91.62 92 PHE A CA 1
ATOM 680 C C . PHE A 1 92 ? 14.191 -7.918 -6.511 1.00 91.62 92 PHE A C 1
ATOM 682 O O . PHE A 1 92 ? 13.678 -9.024 -6.316 1.00 91.62 92 PHE A O 1
ATOM 689 N N . GLY A 1 93 ? 14.629 -7.528 -7.711 1.00 91.38 93 GLY A N 1
ATOM 690 C CA . GLY A 1 93 ? 14.616 -8.390 -8.892 1.00 91.38 93 GLY A CA 1
ATOM 691 C C . GLY A 1 93 ? 15.460 -9.649 -8.685 1.00 91.38 93 GLY A C 1
ATOM 692 O O . GLY A 1 93 ? 14.967 -10.768 -8.846 1.00 91.38 93 GLY A O 1
ATOM 693 N N . GLU A 1 94 ? 16.706 -9.486 -8.239 1.00 91.50 94 GLU A N 1
ATOM 694 C CA . GLU A 1 94 ? 17.618 -10.600 -7.948 1.00 91.50 94 GLU A CA 1
ATOM 695 C C . GLU A 1 94 ? 17.083 -11.533 -6.853 1.00 91.50 94 GLU A C 1
ATOM 697 O O . GLU A 1 94 ? 17.147 -12.762 -6.989 1.00 91.50 94 GLU A O 1
ATOM 702 N N . PHE A 1 95 ? 16.494 -10.963 -5.794 1.00 88.50 95 PHE A N 1
ATOM 703 C CA . PHE A 1 95 ? 15.942 -11.719 -4.669 1.00 88.50 95 PHE A CA 1
ATOM 704 C C . PHE A 1 95 ? 14.858 -12.722 -5.088 1.00 88.50 95 PHE A C 1
ATOM 706 O O . PHE A 1 95 ? 14.779 -13.812 -4.508 1.00 88.50 95 PHE A O 1
ATOM 713 N N . VAL A 1 96 ? 14.032 -12.371 -6.081 1.00 88.50 96 VAL A N 1
ATOM 714 C CA . VAL A 1 96 ? 12.944 -13.230 -6.579 1.00 88.50 96 VAL A CA 1
ATOM 715 C C . VAL A 1 96 ? 13.397 -14.153 -7.700 1.00 88.50 96 VAL A C 1
ATOM 717 O O . VAL A 1 96 ? 12.953 -15.299 -7.760 1.00 88.50 96 VAL A O 1
ATOM 720 N N . VAL A 1 97 ? 14.308 -13.699 -8.557 1.00 88.00 97 VAL A N 1
ATOM 721 C CA . VAL A 1 97 ? 14.806 -14.497 -9.681 1.00 88.00 97 VAL A CA 1
ATOM 722 C C . VAL A 1 97 ? 15.661 -15.683 -9.214 1.00 88.00 97 VAL A C 1
ATOM 724 O O . VAL A 1 97 ? 15.568 -16.751 -9.817 1.00 88.00 97 VAL A O 1
ATOM 727 N N . ARG A 1 98 ? 16.476 -15.542 -8.153 1.00 79.56 98 ARG A N 1
ATOM 728 C CA . ARG A 1 98 ? 17.332 -16.613 -7.572 1.00 79.56 98 ARG A CA 1
ATOM 729 C C . ARG A 1 98 ? 17.993 -17.546 -8.609 1.00 79.56 98 ARG A C 1
ATOM 731 O O . ARG A 1 98 ? 18.010 -18.764 -8.442 1.00 79.56 98 ARG A O 1
ATOM 738 N N . GLY A 1 99 ? 18.524 -16.979 -9.694 1.00 77.38 99 GLY A N 1
ATOM 739 C CA . GLY A 1 99 ? 19.222 -17.719 -10.753 1.00 77.38 99 GLY A CA 1
ATOM 740 C C . GLY A 1 99 ? 18.352 -18.270 -11.894 1.00 77.38 99 GLY A C 1
ATOM 741 O O . GLY A 1 99 ? 18.904 -18.830 -12.836 1.00 77.38 99 GLY A O 1
ATOM 742 N N . SER A 1 100 ? 17.025 -18.093 -11.875 1.00 90.31 100 SER A N 1
ATOM 743 C CA . SER A 1 100 ? 16.142 -18.430 -13.004 1.00 90.31 100 SER A CA 1
ATOM 744 C C . SER A 1 100 ? 15.099 -17.345 -13.257 1.00 90.31 100 SER A C 1
ATOM 746 O O . SER A 1 100 ? 14.101 -17.229 -12.544 1.00 90.31 100 SER A O 1
ATOM 748 N N . VAL A 1 101 ? 15.311 -16.564 -14.323 1.00 89.31 101 VAL A N 1
ATOM 749 C CA . VAL A 1 101 ? 14.410 -15.466 -14.723 1.00 89.31 101 VAL A CA 1
ATOM 750 C C . VAL A 1 101 ? 12.991 -15.979 -14.969 1.00 89.31 101 VAL A C 1
ATOM 752 O O . VAL A 1 101 ? 12.026 -15.325 -14.589 1.00 89.31 101 VAL A O 1
ATOM 755 N N . VAL A 1 102 ? 12.857 -17.185 -15.529 1.00 90.25 102 VAL A N 1
ATOM 756 C CA . VAL A 1 102 ? 11.555 -17.812 -15.797 1.00 90.25 102 VAL A CA 1
ATOM 757 C C . VAL A 1 102 ? 10.799 -18.095 -14.499 1.00 90.25 102 VAL A C 1
ATOM 759 O O . VAL A 1 102 ? 9.629 -17.735 -14.386 1.00 90.25 102 VAL A O 1
ATOM 762 N N . ILE A 1 103 ? 11.457 -18.701 -13.503 1.00 90.69 103 ILE A N 1
ATOM 763 C CA . ILE A 1 103 ? 10.830 -18.976 -12.200 1.00 90.69 103 ILE A CA 1
ATOM 764 C C . ILE A 1 103 ? 10.467 -17.658 -11.511 1.00 90.69 103 ILE A C 1
ATOM 766 O O . ILE A 1 103 ? 9.350 -17.521 -11.009 1.00 90.69 103 ILE A O 1
ATOM 770 N N . GLY A 1 104 ? 11.374 -16.677 -11.545 1.00 91.94 104 GLY A N 1
ATOM 771 C CA . GLY A 1 104 ? 11.129 -15.345 -10.997 1.00 91.94 104 GLY A CA 1
ATOM 772 C C . GLY A 1 104 ? 9.903 -14.675 -11.616 1.00 91.94 104 GLY A C 1
ATOM 773 O O . GLY A 1 104 ? 9.051 -14.174 -10.887 1.00 91.94 104 GLY A O 1
ATOM 774 N N . LEU A 1 105 ? 9.764 -14.733 -12.943 1.00 91.12 105 LEU A N 1
ATOM 775 C CA . LEU A 1 105 ? 8.629 -14.158 -13.665 1.00 91.12 105 LEU A CA 1
ATOM 776 C C . LEU A 1 105 ? 7.308 -14.847 -13.301 1.00 91.12 105 LEU A C 1
ATOM 778 O O . LEU A 1 105 ? 6.311 -14.168 -13.068 1.00 91.12 105 LEU A O 1
ATOM 782 N N . VAL A 1 106 ? 7.291 -16.182 -13.204 1.00 92.81 106 VAL A N 1
ATOM 783 C CA . VAL A 1 106 ? 6.092 -16.937 -12.796 1.00 92.81 106 VAL A CA 1
ATOM 784 C C . VAL A 1 106 ? 5.671 -16.563 -11.375 1.00 92.81 106 VAL A C 1
ATOM 786 O O . VAL A 1 106 ? 4.505 -16.240 -11.145 1.00 92.81 106 VAL A O 1
ATOM 789 N N . MET A 1 107 ? 6.612 -16.556 -10.427 1.00 91.81 107 MET A N 1
ATOM 790 C CA . MET A 1 107 ? 6.341 -16.171 -9.038 1.00 91.81 107 MET A CA 1
ATOM 791 C C . MET A 1 107 ? 5.841 -14.730 -8.945 1.00 91.81 107 MET A C 1
ATOM 793 O O . MET A 1 107 ? 4.857 -14.454 -8.260 1.00 91.81 107 MET A O 1
ATOM 797 N N . PHE A 1 108 ? 6.478 -13.820 -9.677 1.00 93.38 108 PHE A N 1
ATOM 798 C CA . PHE A 1 108 ? 6.082 -12.423 -9.742 1.00 93.38 108 PHE A CA 1
ATOM 799 C C . PHE A 1 108 ? 4.667 -12.241 -1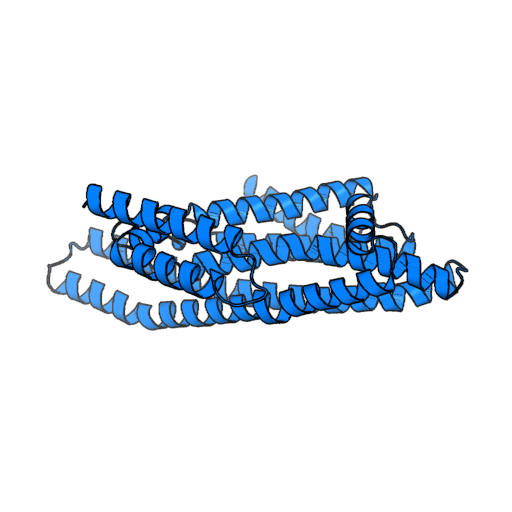0.299 1.00 93.38 108 PHE A C 1
ATOM 801 O O . PHE A 1 108 ? 3.879 -11.500 -9.713 1.00 93.38 108 PHE A O 1
ATOM 808 N N . LEU A 1 109 ? 4.305 -12.940 -11.379 1.00 91.50 109 LEU A N 1
ATOM 809 C CA . LEU A 1 109 ? 2.951 -12.892 -11.934 1.00 91.50 109 LEU A CA 1
ATOM 810 C C . LEU A 1 109 ? 1.913 -13.413 -10.935 1.00 91.50 109 LEU A C 1
ATOM 812 O O . LEU A 1 109 ? 0.870 -12.784 -10.775 1.00 91.50 109 LEU A O 1
ATOM 816 N N . ILE A 1 110 ? 2.203 -14.503 -10.215 1.00 92.69 110 ILE A N 1
ATOM 817 C CA . ILE A 1 110 ? 1.309 -15.024 -9.167 1.00 92.69 110 ILE A CA 1
ATOM 818 C C . ILE A 1 110 ? 1.094 -13.973 -8.074 1.00 92.69 110 ILE A C 1
ATOM 820 O O . ILE A 1 110 ? -0.052 -13.658 -7.754 1.00 92.69 110 ILE A O 1
ATOM 824 N N . ILE A 1 111 ? 2.175 -13.402 -7.529 1.00 91.50 111 ILE A N 1
ATOM 825 C CA . ILE A 1 111 ? 2.095 -12.385 -6.469 1.00 91.50 111 ILE A CA 1
ATOM 826 C C . ILE A 1 111 ? 1.308 -11.170 -6.968 1.00 91.50 111 ILE A C 1
ATOM 828 O O . ILE A 1 111 ? 0.387 -10.714 -6.296 1.00 91.50 111 ILE A O 1
ATOM 832 N N . THR A 1 112 ? 1.604 -10.702 -8.179 1.00 91.12 112 THR A N 1
ATOM 833 C CA . THR A 1 112 ? 0.941 -9.558 -8.813 1.00 91.12 112 THR A CA 1
ATOM 834 C C . THR A 1 112 ? -0.563 -9.789 -8.986 1.00 91.12 112 THR A C 1
ATOM 836 O O . THR A 1 112 ? -1.374 -8.917 -8.667 1.00 91.12 112 THR A O 1
ATOM 839 N N . VAL A 1 113 ? -0.960 -10.975 -9.456 1.00 90.81 113 VAL A N 1
ATOM 840 C CA . VAL A 1 113 ? -2.373 -11.338 -9.638 1.00 90.81 113 VAL A CA 1
ATOM 841 C C . VAL A 1 113 ? -3.086 -11.439 -8.293 1.00 90.81 113 VAL A C 1
ATOM 843 O O . VAL A 1 113 ? -4.171 -10.877 -8.147 1.00 90.81 113 VAL A O 1
ATOM 846 N N . VAL A 1 114 ? -2.490 -12.102 -7.298 1.00 91.44 114 VAL A N 1
ATOM 847 C CA . VAL A 1 114 ? -3.063 -12.206 -5.946 1.00 91.44 114 VAL A CA 1
ATOM 848 C C . VAL A 1 114 ? -3.211 -10.819 -5.319 1.00 91.44 114 VAL A C 1
ATOM 850 O O . VAL A 1 114 ? -4.274 -10.493 -4.788 1.00 91.44 114 VAL A O 1
ATOM 853 N N . GLN A 1 115 ? -2.192 -9.971 -5.446 1.00 89.38 115 GLN A N 1
ATOM 854 C CA . GLN A 1 115 ? -2.216 -8.600 -4.956 1.00 89.38 115 GLN A CA 1
ATOM 855 C C . GLN A 1 115 ? -3.373 -7.805 -5.573 1.00 89.38 115 GLN A C 1
ATOM 857 O O . GLN A 1 115 ? -4.139 -7.165 -4.856 1.00 89.38 115 GLN A O 1
ATOM 862 N N . PHE A 1 116 ? -3.554 -7.870 -6.892 1.00 87.75 116 PHE A N 1
ATOM 863 C CA . PHE A 1 116 ? -4.623 -7.126 -7.552 1.00 87.75 116 PHE A CA 1
ATOM 864 C C . PHE A 1 116 ? -6.018 -7.708 -7.268 1.00 87.75 116 PHE A C 1
ATOM 866 O O . PHE A 1 116 ? -6.924 -6.986 -6.842 1.00 87.75 116 PHE A O 1
ATOM 873 N N . VAL A 1 117 ? -6.204 -9.010 -7.508 1.00 88.81 117 VAL A N 1
ATOM 874 C CA . VAL A 1 117 ? -7.517 -9.677 -7.484 1.00 88.81 117 VAL A CA 1
ATOM 875 C C . VAL A 1 117 ? -8.023 -9.906 -6.066 1.00 88.81 117 VAL A C 1
ATOM 877 O O . VAL A 1 117 ? -9.218 -9.759 -5.824 1.00 88.81 117 VAL A O 1
ATOM 880 N N . VAL A 1 118 ? -7.151 -10.274 -5.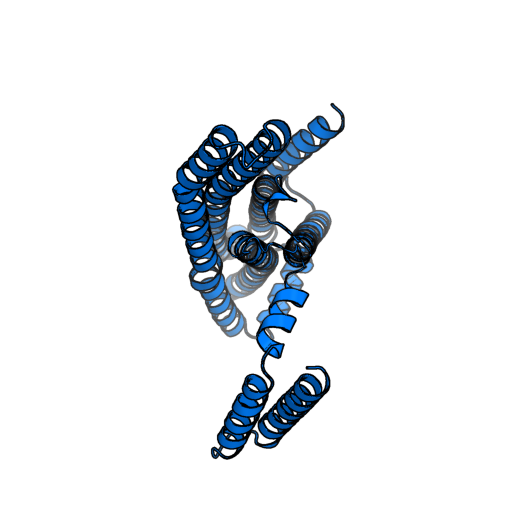129 1.00 89.12 118 VAL A N 1
ATOM 881 C CA . VAL A 1 118 ? -7.567 -10.596 -3.758 1.00 89.12 118 VAL A CA 1
ATOM 882 C C . VAL A 1 118 ? -7.452 -9.365 -2.875 1.00 89.12 118 VAL A C 1
ATOM 884 O O . VAL A 1 118 ? -8.431 -8.969 -2.247 1.00 89.12 118 VAL A O 1
ATOM 887 N N . VAL A 1 119 ? -6.279 -8.729 -2.845 1.00 88.44 119 VAL A N 1
ATOM 888 C CA . VAL A 1 119 ? -6.024 -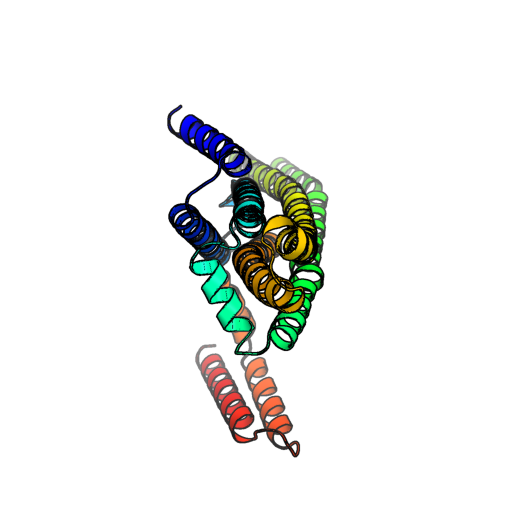7.650 -1.885 1.00 88.44 119 VAL A CA 1
ATOM 889 C C . VAL A 1 119 ? -6.683 -6.351 -2.330 1.00 88.44 119 VAL A C 1
ATOM 891 O O . VAL A 1 119 ? -7.543 -5.839 -1.621 1.00 88.44 119 VAL A O 1
ATOM 894 N N . THR A 1 120 ? -6.319 -5.805 -3.492 1.00 85.62 120 THR A N 1
ATOM 895 C CA . THR A 1 120 ? -6.812 -4.484 -3.907 1.00 85.62 120 THR A CA 1
ATOM 896 C C . THR A 1 120 ? -8.316 -4.498 -4.162 1.00 85.62 120 THR A C 1
ATOM 898 O O . THR A 1 120 ? -9.038 -3.668 -3.614 1.00 85.62 120 THR A O 1
ATOM 901 N N . LYS A 1 121 ? -8.812 -5.456 -4.953 1.00 87.38 121 LYS A N 1
ATOM 902 C CA . LYS A 1 121 ? -10.252 -5.586 -5.231 1.00 87.38 121 LYS A CA 1
ATOM 903 C C . LYS A 1 121 ? -11.061 -5.957 -3.989 1.00 87.38 121 LYS A C 1
ATOM 905 O O . LYS A 1 121 ? -12.166 -5.446 -3.818 1.00 87.38 121 LYS A O 1
ATOM 910 N N . GLY A 1 122 ? -10.519 -6.813 -3.121 1.00 86.88 122 GLY A N 1
ATOM 911 C CA . GLY A 1 122 ? -11.152 -7.158 -1.850 1.00 86.88 122 GLY A CA 1
ATOM 912 C C . GLY A 1 122 ? -11.273 -5.943 -0.933 1.00 86.88 122 GLY A C 1
ATOM 913 O O . GLY A 1 122 ? -12.368 -5.637 -0.467 1.00 86.88 122 GLY A O 1
ATOM 914 N N . ALA A 1 123 ? -10.178 -5.202 -0.742 1.00 85.31 123 ALA A N 1
ATOM 915 C CA . ALA A 1 123 ? -10.157 -3.990 0.073 1.00 85.31 123 ALA A CA 1
ATOM 916 C C . ALA A 1 123 ? -11.074 -2.894 -0.489 1.00 85.31 123 ALA A C 1
ATOM 918 O O . ALA A 1 123 ? -11.802 -2.268 0.277 1.00 85.31 123 ALA A O 1
ATOM 919 N N . GLU A 1 124 ? -11.094 -2.696 -1.813 1.00 87.19 124 GLU A N 1
ATOM 920 C CA . GLU A 1 124 ? -12.032 -1.786 -2.484 1.00 87.19 124 GLU A CA 1
ATOM 921 C C . GLU A 1 124 ? -13.475 -2.152 -2.141 1.00 87.19 124 GLU A C 1
ATOM 923 O O . GLU A 1 124 ? -14.239 -1.298 -1.700 1.00 87.19 124 GLU A O 1
ATOM 928 N N . ARG A 1 125 ? -13.843 -3.430 -2.295 1.00 88.38 125 ARG A N 1
ATOM 929 C CA . ARG A 1 125 ? -15.224 -3.858 -2.085 1.00 88.38 125 ARG A CA 1
ATOM 930 C C . ARG A 1 125 ? -15.650 -3.736 -0.629 1.00 88.38 125 ARG A C 1
ATOM 932 O O . ARG A 1 125 ? -16.762 -3.294 -0.358 1.00 88.38 125 ARG A O 1
ATOM 939 N N . VAL A 1 126 ? -14.773 -4.122 0.295 1.00 86.06 126 VAL A N 1
ATOM 940 C CA . VAL A 1 126 ? -15.013 -3.965 1.732 1.00 86.06 126 VAL A CA 1
ATOM 941 C C . VAL A 1 126 ? -15.194 -2.488 2.071 1.00 86.06 126 VAL A C 1
ATOM 943 O O . VAL A 1 126 ? -16.157 -2.143 2.752 1.00 86.06 126 VAL A O 1
ATOM 946 N N . ALA A 1 127 ? -14.327 -1.617 1.551 1.00 82.81 127 ALA A N 1
ATOM 947 C CA . ALA A 1 127 ? -14.391 -0.191 1.828 1.00 82.81 127 ALA A CA 1
ATOM 948 C C . ALA A 1 127 ? -15.645 0.476 1.239 1.00 82.81 127 ALA A C 1
ATOM 950 O O . ALA A 1 127 ? -16.321 1.217 1.946 1.00 82.81 127 ALA A O 1
ATOM 951 N N . GLU A 1 128 ? -15.990 0.177 -0.016 1.00 84.31 128 GLU A N 1
ATOM 952 C CA . GLU A 1 128 ? -17.191 0.681 -0.699 1.00 84.31 128 GLU A CA 1
ATOM 953 C C . GLU A 1 128 ? -18.461 0.289 0.067 1.00 84.31 128 GLU A C 1
ATOM 955 O O . GLU A 1 128 ? -19.314 1.125 0.368 1.00 84.31 128 GLU A O 1
ATOM 960 N N . VAL A 1 129 ? -18.586 -0.996 0.410 1.00 87.62 129 VAL A N 1
ATOM 961 C CA . VAL A 1 129 ? -19.785 -1.535 1.058 1.00 87.62 129 VAL A CA 1
ATOM 962 C C . VAL A 1 129 ? -19.940 -0.980 2.472 1.00 87.62 129 VAL A C 1
ATOM 964 O O . VAL A 1 129 ? -21.028 -0.537 2.838 1.00 87.62 129 VAL A O 1
ATOM 967 N N . ALA A 1 130 ? -18.868 -0.955 3.260 1.00 83.69 130 ALA A N 1
ATOM 968 C CA . ALA A 1 130 ? -18.915 -0.438 4.623 1.00 83.69 130 ALA A CA 1
ATOM 969 C C . ALA A 1 130 ? -19.114 1.085 4.667 1.00 83.69 130 ALA A C 1
ATOM 971 O O . ALA A 1 130 ? -19.902 1.565 5.486 1.00 83.69 130 ALA A O 1
ATOM 972 N N . ALA A 1 131 ? -18.486 1.845 3.762 1.00 83.38 131 ALA A N 1
ATOM 973 C CA . ALA A 1 131 ? -18.740 3.278 3.634 1.00 83.38 131 ALA A CA 1
ATOM 974 C C . ALA A 1 131 ? -20.205 3.536 3.273 1.00 83.38 131 ALA A C 1
ATOM 976 O O . ALA A 1 131 ? -20.864 4.336 3.934 1.00 83.38 131 ALA A O 1
ATOM 977 N N . ARG A 1 132 ? -20.746 2.809 2.289 1.00 87.75 132 ARG A N 1
ATOM 978 C CA . ARG A 1 132 ? -22.140 2.958 1.869 1.00 87.75 132 ARG A CA 1
ATOM 979 C C . ARG A 1 132 ? -23.124 2.625 2.986 1.00 87.75 132 ARG A C 1
ATOM 981 O O . ARG A 1 132 ? -23.992 3.440 3.264 1.00 87.75 132 ARG A O 1
ATOM 988 N N . PHE A 1 133 ? -22.976 1.486 3.662 1.00 87.50 133 PHE A N 1
ATOM 989 C CA . PHE A 1 133 ? -23.872 1.136 4.769 1.00 87.50 133 PHE A CA 1
ATOM 990 C C . PHE A 1 133 ? -23.791 2.131 5.925 1.00 87.50 133 PHE A C 1
ATOM 992 O O . PHE A 1 133 ? -24.812 2.461 6.527 1.00 87.50 133 PHE A O 1
ATOM 999 N N . THR A 1 134 ? -22.591 2.635 6.221 1.00 84.94 134 THR A N 1
ATOM 1000 C CA . THR A 1 134 ? -22.424 3.653 7.259 1.00 84.94 134 THR A CA 1
ATOM 1001 C C . THR A 1 134 ? -23.116 4.955 6.865 1.00 84.94 134 THR A C 1
ATOM 1003 O O . THR A 1 134 ? -23.823 5.524 7.691 1.00 84.94 134 THR A O 1
ATOM 1006 N N . LEU A 1 135 ? -22.976 5.386 5.606 1.00 87.44 135 LEU A N 1
ATOM 1007 C CA . LEU A 1 135 ? -23.631 6.577 5.059 1.00 87.44 135 LEU A CA 1
ATOM 1008 C C . LEU A 1 135 ? -25.160 6.438 5.009 1.00 87.44 135 LEU A C 1
ATOM 1010 O O . LEU A 1 135 ? -25.867 7.361 5.411 1.00 87.44 135 LEU A O 1
ATOM 1014 N N . ASP A 1 136 ? -25.673 5.276 4.600 1.00 91.00 136 ASP A N 1
ATOM 1015 C CA . ASP A 1 136 ? -27.112 4.988 4.538 1.00 91.00 136 ASP A CA 1
ATOM 1016 C C . ASP A 1 136 ? -27.759 5.013 5.941 1.00 91.00 136 ASP A C 1
ATOM 1018 O O . ASP A 1 136 ? -28.933 5.355 6.086 1.00 91.00 136 ASP A O 1
ATOM 1022 N N . ALA A 1 137 ? -26.992 4.715 6.998 1.00 88.94 137 ALA A N 1
ATOM 1023 C CA . ALA A 1 137 ? -27.455 4.771 8.386 1.00 88.94 137 ALA A CA 1
ATOM 1024 C C . ALA A 1 137 ? -27.446 6.188 9.005 1.00 88.94 137 ALA A C 1
ATOM 1026 O O . ALA A 1 137 ? -28.011 6.387 10.086 1.00 88.94 137 ALA A O 1
ATOM 1027 N N . MET A 1 138 ? -26.825 7.184 8.358 1.00 90.25 138 MET A N 1
ATOM 1028 C CA . MET A 1 138 ? -26.634 8.527 8.935 1.00 90.25 138 MET A CA 1
ATOM 1029 C C . MET A 1 138 ? -27.936 9.291 9.181 1.00 90.25 138 MET A C 1
ATOM 1031 O O . MET A 1 138 ? -28.076 9.827 10.281 1.00 90.25 138 MET A O 1
ATOM 1035 N N . PRO A 1 139 ? -28.920 9.319 8.255 1.00 93.38 139 PRO A N 1
ATOM 1036 C CA . PRO A 1 139 ? -30.188 10.002 8.507 1.00 93.38 139 PRO A CA 1
ATOM 1037 C C . PRO A 1 139 ? -30.926 9.415 9.712 1.00 93.38 139 PRO A C 1
ATOM 1039 O O . PRO A 1 139 ? -31.512 10.155 10.496 1.00 93.38 139 PRO A O 1
ATOM 1042 N N . GLY A 1 140 ? -30.849 8.092 9.906 1.00 93.44 140 GLY A N 1
ATOM 1043 C CA . GLY A 1 140 ? -31.417 7.415 11.073 1.00 93.44 140 GLY A CA 1
ATOM 1044 C C . GLY A 1 140 ? -30.795 7.899 12.382 1.00 93.44 140 GLY A C 1
ATOM 1045 O O . GLY A 1 140 ? -31.519 8.262 13.307 1.00 93.44 140 GLY A O 1
ATOM 1046 N N . LYS A 1 141 ? -29.459 7.982 12.432 1.00 91.44 141 LYS A N 1
ATOM 1047 C CA . LYS A 1 141 ? -28.724 8.518 13.589 1.00 91.44 141 LYS A CA 1
ATOM 1048 C C . LYS A 1 141 ? -28.977 10.015 13.810 1.00 91.44 141 LYS A C 1
ATOM 1050 O O . LYS A 1 141 ? -29.092 10.452 14.949 1.00 91.44 141 LYS A O 1
ATOM 1055 N N . GLN A 1 142 ? -29.095 10.814 12.747 1.00 93.56 142 GLN A N 1
ATOM 1056 C CA . GLN A 1 142 ? -29.452 12.236 12.862 1.00 93.56 142 GLN A CA 1
ATOM 1057 C C . GLN A 1 142 ? -30.858 12.400 13.449 1.00 93.56 142 GLN A C 1
ATOM 1059 O O . GLN A 1 142 ? -31.045 13.159 14.399 1.00 93.56 142 GLN A O 1
ATOM 1064 N N . MET A 1 143 ? -31.832 11.644 12.934 1.00 94.25 143 MET A N 1
ATOM 1065 C CA . MET A 1 143 ? -33.210 11.671 13.422 1.00 94.25 143 MET A CA 1
ATOM 1066 C C . MET A 1 143 ? -33.324 11.202 14.874 1.00 94.25 143 MET A C 1
ATOM 1068 O O . MET A 1 143 ? -34.099 11.796 15.622 1.00 94.25 143 MET A O 1
ATOM 1072 N N . SER A 1 144 ? -32.556 10.189 15.298 1.00 93.75 144 SER A N 1
ATOM 1073 C CA . SER A 1 144 ? -32.554 9.748 16.699 1.00 93.75 144 SER A CA 1
ATOM 1074 C C . SER A 1 144 ? -32.011 10.834 17.629 1.00 93.75 144 SER A C 1
ATOM 1076 O O . SER A 1 144 ? -32.660 11.153 18.618 1.00 93.75 144 SER A O 1
ATOM 1078 N N . ILE A 1 145 ? -30.907 11.497 17.258 1.00 92.25 145 ILE A N 1
ATOM 1079 C CA . ILE A 1 145 ? -30.360 12.629 18.027 1.00 92.25 145 ILE A CA 1
ATOM 1080 C C . ILE A 1 145 ? -31.393 13.763 18.130 1.00 92.25 145 ILE A C 1
ATOM 1082 O O . ILE A 1 145 ? -31.585 14.351 19.193 1.00 92.25 145 ILE A O 1
ATOM 1086 N N . GLU A 1 146 ? -32.092 14.084 17.040 1.00 93.19 146 GLU A N 1
ATOM 1087 C CA . GLU A 1 146 ? -33.150 15.101 17.054 1.00 93.19 146 GLU A CA 1
ATOM 1088 C C . GLU A 1 146 ? -34.374 14.699 17.880 1.00 93.19 146 GLU A C 1
ATOM 1090 O O . GLU A 1 146 ? -35.037 15.563 18.459 1.00 93.19 146 GLU A O 1
ATOM 1095 N N . ALA A 1 147 ? -34.720 13.413 17.900 1.00 94.19 147 ALA A N 1
ATOM 1096 C CA . ALA A 1 147 ? -35.792 12.891 18.734 1.00 94.19 147 ALA A CA 1
ATOM 1097 C C . ALA A 1 147 ? -35.428 13.000 20.221 1.00 94.19 147 ALA A C 1
ATOM 1099 O O . ALA A 1 147 ? -36.239 13.510 20.989 1.00 94.19 147 ALA A O 1
ATOM 1100 N N . ASP A 1 148 ? -34.202 12.640 20.602 1.00 94.06 148 ASP A N 1
ATOM 1101 C CA . ASP A 1 148 ? -33.725 12.702 21.989 1.00 94.06 148 ASP A CA 1
ATOM 1102 C C . ASP A 1 148 ? -33.630 14.143 22.515 1.00 94.06 148 ASP A C 1
ATOM 1104 O O . ASP A 1 148 ? -34.047 14.443 23.636 1.00 94.06 148 ASP A O 1
ATOM 1108 N N . ILE A 1 149 ? -33.173 15.078 21.675 1.00 93.38 149 ILE A N 1
ATOM 1109 C CA . ILE A 1 149 ? -33.169 16.512 22.009 1.00 93.38 149 ILE A CA 1
ATOM 1110 C C . ILE A 1 149 ? -34.599 17.026 22.221 1.00 93.38 149 ILE A C 1
ATOM 1112 O O . ILE A 1 149 ? -34.855 17.791 23.150 1.00 93.38 149 ILE A O 1
ATOM 1116 N N . ARG A 1 150 ? -35.549 16.614 21.369 1.00 93.06 150 ARG A N 1
ATOM 1117 C CA . ARG A 1 150 ? -36.967 16.996 21.501 1.00 93.06 150 ARG A CA 1
ATOM 1118 C C . ARG A 1 150 ? -37.635 16.358 22.718 1.00 93.06 150 ARG A C 1
ATOM 1120 O O . ARG A 1 150 ? -38.495 16.991 23.322 1.00 93.06 150 ARG A O 1
ATOM 1127 N N . ALA A 1 151 ? -37.243 15.137 23.072 1.00 93.19 151 ALA A N 1
ATOM 1128 C CA . ALA A 1 151 ? -37.727 14.419 24.247 1.00 93.19 151 ALA A CA 1
ATOM 1129 C C . ALA A 1 151 ? -37.119 14.937 25.564 1.00 93.19 151 ALA A C 1
ATOM 1131 O O . ALA A 1 151 ? -37.588 14.565 26.637 1.00 93.19 151 ALA A O 1
ATOM 1132 N N . GLY A 1 152 ? -36.085 15.783 25.498 1.00 90.81 152 GLY A N 1
ATOM 1133 C CA . GLY A 1 152 ? -35.376 16.301 26.668 1.00 90.81 152 GLY A CA 1
ATOM 1134 C C . GLY A 1 152 ? -34.465 15.274 27.350 1.00 90.81 152 GLY A C 1
ATOM 1135 O O . GLY A 1 152 ? -33.942 15.557 28.425 1.00 90.81 152 GLY A O 1
ATOM 1136 N N . THR A 1 153 ? -34.262 14.099 26.745 1.00 93.31 153 THR A N 1
ATOM 1137 C CA . THR A 1 153 ? -33.324 13.070 27.225 1.00 93.31 153 THR A CA 1
ATOM 1138 C C . THR A 1 153 ? -31.872 13.438 26.926 1.00 93.31 153 THR A C 1
ATOM 1140 O O . THR A 1 153 ? -30.977 12.974 27.629 1.00 93.31 153 THR A O 1
ATOM 1143 N N . LEU A 1 154 ? -31.641 14.297 25.925 1.00 92.06 154 LEU A N 1
ATOM 1144 C CA . LEU A 1 154 ? -30.322 14.789 25.537 1.00 92.06 154 LEU A CA 1
ATOM 1145 C C . LEU A 1 154 ? -30.261 16.329 25.597 1.00 92.06 154 LEU A C 1
ATOM 1147 O O . LEU A 1 154 ? -31.068 16.995 24.937 1.00 92.06 154 LEU A O 1
ATOM 1151 N N . PRO A 1 155 ? -29.304 16.927 26.334 1.00 94.19 155 PRO A N 1
ATOM 1152 C CA . PRO A 1 155 ? -29.078 18.372 26.319 1.00 94.19 155 PRO A CA 1
ATOM 1153 C C . PRO A 1 155 ? -28.738 18.893 24.913 1.00 94.19 155 PRO A C 1
ATOM 1155 O O . PRO A 1 155 ? -28.049 18.225 24.144 1.00 94.19 155 PRO A O 1
ATOM 1158 N N . GLN A 1 156 ? -29.160 20.120 24.586 1.00 91.62 156 GLN A N 1
ATOM 1159 C CA . GLN A 1 156 ? -28.890 20.749 23.280 1.00 91.62 156 GLN A CA 1
ATOM 1160 C C . GLN A 1 156 ? -27.393 20.800 22.937 1.00 91.62 156 GLN A C 1
ATOM 1162 O O . GLN A 1 156 ? -27.012 20.480 21.811 1.00 91.62 156 GLN A O 1
ATOM 1167 N N . ASP A 1 157 ? -26.546 21.147 23.909 1.00 91.56 157 ASP A N 1
ATOM 1168 C CA . ASP A 1 157 ? -25.098 21.263 23.702 1.00 91.56 157 ASP A CA 1
ATOM 1169 C C . ASP A 1 157 ? -24.456 19.904 23.379 1.00 91.56 157 ASP A C 1
ATOM 1171 O O . ASP A 1 157 ? -23.659 19.789 22.445 1.00 91.56 157 ASP A O 1
ATOM 1175 N N . GLU A 1 158 ? -24.849 18.846 24.094 1.00 91.62 158 GLU A N 1
ATOM 1176 C CA . GLU A 1 158 ? -24.388 17.479 23.822 1.00 91.62 158 GLU A CA 1
ATOM 1177 C C . GLU A 1 158 ? -24.907 16.965 22.477 1.00 91.62 158 GLU A C 1
ATOM 1179 O O . GLU A 1 158 ? -24.157 16.373 21.697 1.00 91.62 158 GLU A O 1
ATOM 1184 N N . GLY A 1 159 ? -26.169 17.255 22.158 1.00 91.25 159 GLY A N 1
ATOM 1185 C CA . GLY A 1 159 ? -26.770 16.942 20.869 1.00 91.25 159 GLY A CA 1
ATOM 1186 C C . GLY A 1 159 ? -26.045 17.600 19.695 1.00 91.25 159 GLY A C 1
ATOM 1187 O O . GLY A 1 159 ? -25.799 16.951 18.675 1.00 91.25 159 GLY A O 1
ATOM 1188 N N . ALA A 1 160 ? -25.636 18.862 19.837 1.00 90.25 160 ALA A N 1
ATOM 1189 C CA . ALA A 1 160 ? -24.845 19.564 18.829 1.00 90.25 160 ALA A CA 1
ATOM 1190 C C . ALA A 1 160 ? -23.461 18.920 18.624 1.00 90.25 160 ALA A C 1
ATOM 1192 O O . ALA A 1 160 ? -23.008 18.773 17.484 1.00 90.25 160 ALA A O 1
ATOM 1193 N N . LEU A 1 161 ? -22.803 18.481 19.704 1.00 90.44 161 LEU A N 1
ATOM 1194 C CA . LEU A 1 161 ? -21.528 17.760 19.629 1.00 90.44 161 LEU A CA 1
ATOM 1195 C C . LEU A 1 161 ? -21.673 16.410 18.914 1.00 90.44 161 LEU A C 1
ATOM 1197 O O . LEU A 1 161 ? -20.847 16.089 18.055 1.00 90.44 161 LEU A O 1
ATOM 1201 N N . GLN A 1 162 ? -22.727 15.645 19.217 1.00 88.50 162 GLN A N 1
ATOM 1202 C CA . GLN A 1 162 ? -22.995 14.368 18.550 1.00 88.50 162 GLN A CA 1
ATOM 1203 C C . GLN A 1 162 ? -23.275 14.547 17.054 1.00 88.50 162 GLN A C 1
ATOM 1205 O O . GLN A 1 162 ? -22.712 13.810 16.244 1.00 88.50 162 GLN A O 1
ATOM 1210 N N . ARG A 1 163 ? -24.060 15.562 16.659 1.00 90.38 163 ARG A N 1
ATOM 1211 C CA . ARG A 1 163 ? -24.282 15.881 15.235 1.00 90.38 163 ARG A CA 1
ATOM 1212 C C . ARG A 1 163 ? -22.980 16.219 14.521 1.00 90.38 163 ARG A C 1
ATOM 1214 O O . ARG A 1 163 ? -22.720 15.688 13.451 1.00 90.38 163 ARG A O 1
ATOM 1221 N N . LYS A 1 164 ? -22.122 17.040 15.134 1.00 90.06 164 LYS A N 1
ATOM 1222 C CA . LYS A 1 164 ? -20.827 17.404 14.544 1.00 90.06 164 LYS A CA 1
ATOM 1223 C C . LYS A 1 164 ? -19.906 16.192 14.365 1.00 90.06 164 LYS A C 1
ATOM 1225 O O . LYS A 1 164 ? -19.173 16.121 13.380 1.00 90.06 164 LYS A O 1
ATOM 1230 N N . ALA A 1 165 ? -19.923 15.248 15.307 1.00 87.19 165 ALA A N 1
ATOM 1231 C CA . ALA A 1 165 ? -19.192 13.991 15.172 1.00 87.19 165 ALA A CA 1
ATOM 1232 C C . ALA A 1 165 ? -19.754 13.137 14.025 1.00 87.19 165 ALA A C 1
ATOM 1234 O O . ALA A 1 165 ? -18.988 12.636 13.205 1.00 87.19 165 ALA A O 1
ATOM 1235 N N . LEU A 1 166 ? -21.081 13.051 13.917 1.00 89.25 166 LEU A N 1
ATOM 1236 C CA . LEU A 1 166 ? -21.757 12.338 12.838 1.00 89.25 166 LEU A CA 1
ATOM 1237 C C . LEU A 1 166 ? -21.449 12.956 11.463 1.00 89.25 166 LEU A C 1
ATOM 1239 O O . LEU A 1 166 ? -21.131 12.238 10.522 1.00 89.25 166 LEU A O 1
ATOM 1243 N N . ASP A 1 167 ? -21.432 14.282 11.341 1.00 89.25 167 ASP A N 1
ATOM 1244 C CA . ASP A 1 167 ? -21.048 14.957 10.095 1.00 89.25 167 ASP A CA 1
ATOM 1245 C C . ASP A 1 167 ? -19.592 14.655 9.706 1.00 89.25 167 ASP A C 1
ATOM 1247 O O . ASP A 1 167 ? -19.288 14.429 8.531 1.00 89.25 167 ASP A O 1
ATOM 1251 N N . LYS A 1 168 ? -18.688 14.599 10.694 1.00 88.38 168 LYS A N 1
ATOM 1252 C CA . LYS A 1 168 ? -17.282 14.225 10.486 1.00 88.38 168 LYS A CA 1
ATOM 1253 C C . LYS A 1 168 ? -17.157 12.792 9.964 1.00 88.38 168 LYS A C 1
ATOM 1255 O O . LYS A 1 168 ? -16.395 12.562 9.025 1.00 88.38 168 LYS A O 1
ATOM 1260 N N . ASP A 1 169 ? -17.918 11.856 10.526 1.00 87.19 169 ASP A N 1
ATOM 1261 C CA . ASP A 1 169 ? -17.985 10.473 10.045 1.00 87.19 169 ASP A CA 1
ATOM 1262 C C . ASP A 1 169 ? -18.524 10.426 8.604 1.00 87.19 169 ASP A C 1
ATOM 1264 O O . ASP A 1 169 ? -17.937 9.768 7.746 1.00 87.19 169 ASP A O 1
ATOM 1268 N N . SER A 1 170 ? -19.579 11.187 8.291 1.00 88.62 170 SER A N 1
ATOM 1269 C CA . SER A 1 170 ? -20.162 11.223 6.940 1.00 88.62 170 SER A CA 1
ATOM 1270 C C . SER A 1 170 ? -19.158 11.705 5.898 1.00 88.62 170 SER A C 1
ATOM 1272 O O . SER A 1 170 ? -19.020 11.099 4.835 1.00 88.62 170 SER A O 1
ATOM 1274 N N . GLN A 1 171 ? -18.443 12.792 6.191 1.00 89.50 171 GLN A N 1
ATOM 1275 C CA . GLN A 1 171 ? -17.417 13.323 5.294 1.00 89.50 171 GLN A CA 1
ATOM 1276 C C . GLN A 1 171 ? -16.255 12.342 5.139 1.00 89.50 171 GLN A C 1
ATOM 1278 O O . GLN A 1 171 ? -15.749 12.161 4.032 1.00 89.50 171 GLN A O 1
ATOM 1283 N N . PHE A 1 172 ? -15.858 11.684 6.230 1.00 89.94 172 PHE A N 1
ATOM 1284 C CA . PHE A 1 172 ? -14.795 10.690 6.223 1.00 89.94 172 PHE A CA 1
ATOM 1285 C C . PHE A 1 172 ? -15.126 9.500 5.314 1.00 89.94 172 PHE A C 1
ATOM 1287 O O . PHE A 1 172 ? -14.363 9.213 4.393 1.00 89.94 172 PHE A O 1
ATOM 1294 N N . PHE A 1 173 ? -16.270 8.838 5.519 1.00 88.56 173 PHE A N 1
ATOM 1295 C CA . PHE A 1 173 ? -16.662 7.677 4.712 1.00 88.56 173 PHE A CA 1
ATOM 1296 C C . PHE A 1 173 ? -16.940 8.053 3.250 1.00 88.56 173 PHE A C 1
ATOM 1298 O O . PHE A 1 173 ? -16.565 7.302 2.350 1.00 88.56 173 PHE A O 1
ATOM 1305 N N . GLY A 1 174 ? -17.502 9.241 2.994 1.00 88.06 174 GLY A N 1
ATOM 1306 C CA . GLY A 1 174 ? -17.668 9.761 1.633 1.00 88.06 174 GLY A CA 1
ATOM 1307 C C . GLY A 1 174 ? -16.334 10.001 0.914 1.00 88.06 174 GLY A C 1
ATOM 1308 O O . GLY A 1 174 ? -16.167 9.607 -0.239 1.00 88.06 174 GLY A O 1
ATOM 1309 N N . ALA A 1 175 ? -15.352 10.596 1.597 1.00 89.75 175 ALA A N 1
ATOM 1310 C CA . ALA A 1 175 ? -14.016 10.809 1.042 1.00 89.75 175 ALA A CA 1
ATOM 1311 C C . ALA A 1 175 ? -13.234 9.493 0.866 1.00 89.75 175 ALA A C 1
ATOM 1313 O O . ALA A 1 175 ? -12.492 9.351 -0.108 1.00 89.75 175 ALA A O 1
ATOM 1314 N N . MET A 1 176 ? -13.416 8.523 1.770 1.00 88.81 176 MET A N 1
ATOM 1315 C CA . MET A 1 176 ? -12.807 7.192 1.666 1.00 88.81 176 MET A CA 1
ATOM 1316 C C . MET A 1 176 ? -13.271 6.431 0.420 1.00 88.81 176 MET A C 1
ATOM 1318 O O . MET A 1 176 ? -12.424 5.871 -0.274 1.00 88.81 176 MET A O 1
ATOM 1322 N N . ASP A 1 177 ? -14.569 6.440 0.092 1.00 85.88 177 ASP A N 1
ATOM 1323 C CA . ASP A 1 177 ? -15.079 5.798 -1.135 1.00 85.88 177 ASP A CA 1
ATOM 1324 C C . ASP A 1 177 ? -14.407 6.375 -2.397 1.00 85.88 177 ASP A C 1
ATOM 1326 O O . ASP A 1 177 ? -13.954 5.641 -3.281 1.00 85.88 177 ASP A O 1
ATOM 1330 N N . GLY A 1 178 ? -14.250 7.703 -2.448 1.00 85.19 178 GLY A N 1
ATOM 1331 C CA . GLY A 1 178 ? -13.529 8.383 -3.527 1.00 85.19 178 GLY A CA 1
ATOM 1332 C C . GLY A 1 178 ? -12.047 7.999 -3.598 1.00 85.19 178 GLY A C 1
ATOM 1333 O O . GLY A 1 178 ? -11.545 7.658 -4.672 1.00 85.19 178 GLY A O 1
ATOM 1334 N N . ALA A 1 179 ? -11.345 8.007 -2.461 1.00 87.94 179 ALA A N 1
ATOM 1335 C CA . ALA A 1 179 ? -9.931 7.641 -2.392 1.00 87.94 179 ALA A CA 1
ATOM 1336 C C . ALA A 1 179 ? -9.687 6.186 -2.835 1.00 87.94 179 ALA A C 1
ATOM 1338 O O . ALA A 1 179 ? -8.746 5.917 -3.582 1.00 87.94 179 ALA A O 1
ATOM 1339 N N . MET A 1 180 ? -10.562 5.250 -2.459 1.00 86.31 180 MET A N 1
ATOM 1340 C CA . MET A 1 180 ? -10.422 3.834 -2.823 1.00 86.31 180 MET A CA 1
ATOM 1341 C C . MET A 1 180 ? -10.587 3.576 -4.324 1.00 86.31 180 MET A C 1
ATOM 1343 O O . MET A 1 180 ? -9.862 2.754 -4.891 1.00 86.31 180 MET A O 1
ATOM 1347 N N . LYS A 1 181 ? -11.459 4.329 -5.009 1.00 86.25 181 LYS A N 1
ATOM 1348 C CA . LYS A 1 181 ? -11.555 4.292 -6.480 1.00 86.25 181 LYS A CA 1
ATOM 1349 C C . LYS A 1 181 ? -10.249 4.727 -7.150 1.00 86.25 181 LYS A C 1
ATOM 1351 O O . LYS A 1 181 ? -9.868 4.153 -8.170 1.00 86.25 181 LYS A O 1
ATOM 1356 N N . PHE A 1 182 ? -9.539 5.693 -6.564 1.00 85.38 182 PHE A N 1
ATOM 1357 C CA . PHE A 1 182 ? -8.225 6.113 -7.053 1.00 85.38 182 PHE A CA 1
ATOM 1358 C C . PHE A 1 182 ? -7.157 5.030 -6.836 1.00 85.38 182 PHE A C 1
ATOM 1360 O O . PHE A 1 182 ? -6.427 4.709 -7.771 1.00 85.38 182 PHE A O 1
ATOM 1367 N N . VAL A 1 183 ? -7.123 4.397 -5.655 1.00 85.56 183 VAL A N 1
ATOM 1368 C CA . VAL A 1 183 ? -6.210 3.272 -5.350 1.00 85.56 183 VAL A CA 1
ATOM 1369 C C . VAL A 1 183 ? -6.400 2.108 -6.331 1.00 85.56 183 VAL A C 1
ATOM 1371 O O . VAL A 1 183 ? -5.427 1.532 -6.816 1.00 85.56 183 VAL A O 1
ATOM 1374 N N . LYS A 1 184 ? -7.646 1.787 -6.694 1.00 84.94 184 LYS A N 1
ATOM 1375 C CA . LYS A 1 184 ? -7.951 0.786 -7.729 1.00 84.94 184 LYS A CA 1
ATOM 1376 C C . LYS A 1 184 ? -7.401 1.176 -9.104 1.00 84.94 184 LYS A C 1
ATOM 1378 O O . LYS A 1 184 ? -6.857 0.327 -9.818 1.00 84.94 184 LYS A O 1
ATOM 1383 N N . GLY A 1 185 ? -7.587 2.437 -9.499 1.00 88.00 185 GLY A N 1
ATOM 1384 C CA . GLY A 1 185 ? -7.076 2.961 -10.766 1.00 88.00 185 GLY A CA 1
ATOM 1385 C C . GLY A 1 185 ? -5.556 2.842 -10.843 1.00 88.00 185 GLY A C 1
ATOM 1386 O O . GLY A 1 185 ? -5.021 2.335 -11.824 1.00 88.00 185 GLY A O 1
ATOM 1387 N N . ASP A 1 186 ? -4.879 3.201 -9.759 1.00 89.31 186 ASP A N 1
ATOM 1388 C CA . ASP A 1 186 ? -3.434 3.074 -9.599 1.00 89.31 186 ASP A CA 1
ATOM 1389 C C . ASP A 1 186 ? -2.947 1.611 -9.658 1.00 89.31 186 ASP A C 1
ATOM 1391 O O . ASP A 1 186 ? -1.997 1.312 -10.379 1.00 89.31 186 ASP A O 1
ATOM 1395 N N . ALA A 1 187 ? -3.625 0.662 -9.008 1.00 86.69 187 ALA A N 1
ATOM 1396 C CA . ALA A 1 187 ? -3.268 -0.756 -9.129 1.00 86.69 187 ALA A CA 1
ATOM 1397 C C . ALA A 1 187 ? -3.435 -1.287 -10.567 1.00 86.69 187 ALA A C 1
ATOM 1399 O O . ALA A 1 187 ? -2.637 -2.100 -11.033 1.00 86.69 187 ALA A O 1
ATOM 1400 N N . THR A 1 188 ? -4.444 -0.794 -11.291 1.00 89.75 188 THR A N 1
ATOM 1401 C CA . THR A 1 188 ? -4.643 -1.120 -12.713 1.00 89.75 188 THR A CA 1
ATOM 1402 C C . THR A 1 188 ? -3.524 -0.526 -13.572 1.00 89.75 188 THR A C 1
ATOM 1404 O O . THR A 1 188 ? -2.981 -1.215 -14.432 1.00 89.75 188 THR A O 1
ATOM 1407 N N . ALA A 1 189 ? -3.133 0.725 -13.310 1.00 91.81 189 ALA A N 1
ATOM 1408 C CA . ALA A 1 189 ? -1.999 1.362 -13.972 1.00 91.81 189 ALA A CA 1
ATOM 1409 C C . ALA A 1 189 ? -0.690 0.600 -13.711 1.00 91.81 189 ALA A C 1
ATOM 1411 O O . ALA A 1 189 ? 0.082 0.398 -14.642 1.00 91.81 189 ALA A O 1
ATOM 1412 N N . GLY A 1 190 ? -0.479 0.092 -12.492 1.00 90.38 190 GLY A N 1
ATOM 1413 C CA . GLY A 1 190 ? 0.674 -0.745 -12.150 1.00 90.38 190 GLY A CA 1
ATOM 1414 C C . GLY A 1 190 ? 0.789 -2.007 -13.013 1.00 90.38 190 GLY A C 1
ATOM 1415 O O . GLY A 1 190 ? 1.871 -2.314 -13.502 1.00 90.38 190 GLY A O 1
ATOM 1416 N N . LEU A 1 191 ? -0.323 -2.704 -13.282 1.00 91.25 191 LEU A N 1
ATOM 1417 C CA . LEU A 1 191 ? -0.328 -3.861 -14.194 1.00 91.25 191 LEU A CA 1
ATOM 1418 C C . LEU A 1 191 ? 0.054 -3.477 -15.630 1.00 91.25 191 LEU A C 1
ATOM 1420 O O . LEU A 1 191 ? 0.779 -4.210 -16.300 1.00 91.25 191 LEU A O 1
ATOM 1424 N N . ILE A 1 192 ? -0.426 -2.322 -16.096 1.00 94.00 192 ILE A N 1
ATOM 1425 C CA . ILE A 1 192 ? -0.097 -1.798 -17.425 1.00 94.00 192 ILE A CA 1
ATOM 1426 C C . ILE A 1 192 ? 1.391 -1.437 -17.497 1.00 94.00 192 ILE A C 1
ATOM 1428 O O . ILE A 1 192 ? 2.050 -1.781 -18.473 1.00 94.00 192 ILE A O 1
ATOM 1432 N N . ILE A 1 193 ? 1.934 -0.800 -16.457 1.00 93.81 193 ILE A N 1
ATOM 1433 C CA . ILE A 1 193 ? 3.356 -0.452 -16.359 1.00 93.81 193 ILE A CA 1
ATOM 1434 C C . ILE A 1 193 ? 4.230 -1.707 -16.416 1.00 93.81 193 ILE A C 1
ATOM 1436 O O . ILE A 1 193 ? 5.171 -1.748 -17.198 1.00 93.81 193 ILE A O 1
ATOM 1440 N N . ILE A 1 194 ? 3.877 -2.764 -15.678 1.00 93.69 194 ILE A N 1
ATOM 1441 C CA . ILE A 1 194 ? 4.582 -4.055 -15.732 1.00 93.69 194 ILE A CA 1
ATOM 1442 C C . ILE A 1 194 ? 4.629 -4.597 -17.165 1.00 93.69 194 ILE A C 1
ATOM 1444 O O . ILE A 1 194 ? 5.680 -5.024 -17.642 1.00 93.69 194 ILE A O 1
ATOM 1448 N N . PHE A 1 195 ? 3.497 -4.564 -17.871 1.00 94.25 195 PHE A N 1
ATOM 1449 C CA . PHE A 1 195 ? 3.432 -5.011 -19.260 1.00 94.25 195 PHE A CA 1
ATOM 1450 C C . PHE A 1 195 ? 4.309 -4.153 -20.184 1.00 94.25 195 PHE A C 1
ATOM 1452 O O . PHE A 1 195 ? 5.044 -4.696 -21.011 1.00 94.25 195 PHE A O 1
ATOM 1459 N N . ILE A 1 196 ? 4.266 -2.826 -20.026 1.00 94.88 196 ILE A N 1
ATOM 1460 C CA . ILE A 1 196 ? 5.086 -1.883 -20.797 1.00 94.88 196 ILE A CA 1
ATOM 1461 C C . ILE A 1 196 ? 6.577 -2.111 -20.526 1.00 94.88 196 ILE A C 1
ATOM 1463 O O . ILE A 1 196 ? 7.352 -2.170 -21.477 1.00 94.88 196 ILE A O 1
ATOM 1467 N N . ASN A 1 197 ? 6.981 -2.294 -19.270 1.00 94.50 197 ASN A N 1
ATOM 1468 C CA . ASN A 1 197 ? 8.379 -2.510 -18.895 1.00 94.50 197 ASN A CA 1
ATOM 1469 C C . ASN A 1 197 ? 8.913 -3.821 -19.467 1.00 94.50 197 ASN A C 1
ATOM 1471 O O . ASN A 1 197 ? 10.010 -3.844 -20.022 1.00 94.50 197 ASN A O 1
ATOM 1475 N N . LEU A 1 198 ? 8.114 -4.889 -19.424 1.00 94.00 198 LEU A N 1
ATOM 1476 C CA . LEU A 1 198 ? 8.522 -6.181 -19.959 1.00 94.00 198 LEU A CA 1
ATOM 1477 C C . LEU A 1 198 ? 8.601 -6.164 -21.492 1.00 94.00 198 LEU A C 1
ATOM 1479 O O . LEU A 1 198 ? 9.634 -6.492 -22.068 1.00 94.00 198 LEU A O 1
ATOM 1483 N N . VAL A 1 199 ? 7.515 -5.780 -22.169 1.00 95.12 199 VAL A N 1
ATOM 1484 C CA . VAL A 1 199 ? 7.424 -5.864 -23.637 1.00 95.12 199 VAL A CA 1
ATOM 1485 C C . VAL A 1 199 ? 8.177 -4.720 -24.307 1.00 95.12 199 VAL A C 1
ATOM 1487 O O . VAL A 1 199 ? 8.977 -4.946 -25.216 1.00 95.12 199 VAL A O 1
ATOM 1490 N N . GLY A 1 200 ? 7.943 -3.492 -23.847 1.00 94.00 200 GLY A N 1
ATOM 1491 C CA . GLY A 1 200 ? 8.636 -2.304 -24.335 1.00 94.00 200 GLY A CA 1
ATOM 1492 C C . GLY A 1 200 ? 10.127 -2.362 -24.027 1.00 94.00 200 GLY A C 1
ATOM 1493 O O . GLY A 1 200 ? 10.931 -2.029 -24.891 1.00 94.00 200 GLY A O 1
ATOM 1494 N N . GLY A 1 201 ? 10.504 -2.875 -22.856 1.00 93.44 201 GLY A N 1
ATOM 1495 C CA . GLY A 1 201 ? 11.900 -3.077 -22.487 1.00 93.44 201 GLY A CA 1
ATOM 1496 C C . GLY A 1 201 ? 12.632 -4.032 -23.419 1.00 93.44 201 GLY A C 1
ATOM 1497 O O . GLY A 1 201 ? 13.688 -3.689 -23.935 1.00 93.44 201 GLY A O 1
ATOM 1498 N N . ILE A 1 202 ? 12.043 -5.188 -23.737 1.00 94.38 202 ILE A N 1
ATOM 1499 C CA . ILE A 1 202 ? 12.640 -6.132 -24.698 1.00 94.38 202 ILE A CA 1
ATOM 1500 C C . ILE A 1 202 ? 12.766 -5.504 -26.097 1.00 94.38 202 ILE A C 1
ATOM 1502 O O . ILE A 1 202 ? 13.792 -5.671 -26.764 1.00 94.38 202 ILE A O 1
ATOM 1506 N N . ALA A 1 203 ? 11.754 -4.754 -26.542 1.00 93.81 203 ALA A N 1
ATOM 1507 C CA . ALA A 1 203 ? 11.782 -4.072 -27.835 1.00 93.81 203 ALA A CA 1
ATOM 1508 C C . ALA A 1 203 ? 12.871 -2.986 -27.900 1.00 93.81 203 ALA A C 1
ATOM 1510 O O . ALA A 1 203 ? 13.619 -2.923 -28.875 1.00 93.81 203 ALA A O 1
ATOM 1511 N N . VAL A 1 204 ? 13.007 -2.164 -26.856 1.00 93.56 204 VAL A N 1
ATOM 1512 C CA . VAL A 1 204 ? 14.053 -1.132 -26.761 1.00 93.56 204 VAL A CA 1
ATOM 1513 C C . VAL A 1 204 ? 15.434 -1.767 -26.586 1.00 93.56 204 VAL A C 1
ATOM 1515 O O . VAL A 1 204 ? 16.383 -1.367 -27.254 1.00 93.56 204 VAL A O 1
ATOM 1518 N N . GLY A 1 205 ? 15.551 -2.813 -25.770 1.00 92.12 205 GLY A N 1
ATOM 1519 C CA . GLY A 1 205 ? 16.797 -3.539 -25.545 1.00 92.12 205 GLY A CA 1
ATOM 1520 C C . GLY A 1 205 ? 17.377 -4.126 -26.830 1.00 92.12 205 GLY A C 1
ATOM 1521 O O . GLY A 1 205 ? 18.566 -3.977 -27.098 1.00 92.12 205 GLY A O 1
ATOM 1522 N N . THR A 1 206 ? 16.527 -4.739 -27.656 1.00 94.00 206 THR A N 1
ATOM 1523 C CA . THR A 1 206 ? 16.944 -5.329 -28.939 1.00 94.00 206 THR A CA 1
ATOM 1524 C C . THR A 1 206 ? 17.107 -4.290 -30.050 1.00 94.00 206 THR A C 1
ATOM 1526 O O . THR A 1 206 ? 18.049 -4.379 -30.833 1.00 94.00 206 THR A O 1
ATOM 1529 N N . GLY A 1 207 ? 16.214 -3.297 -30.126 1.00 91.81 207 GLY A N 1
ATOM 1530 C CA . GLY A 1 207 ? 16.192 -2.311 -31.211 1.00 91.81 207 GLY A CA 1
ATOM 1531 C C . GLY A 1 207 ? 17.122 -1.111 -31.019 1.00 91.81 207 GLY A C 1
ATOM 1532 O O . GLY A 1 207 ? 17.644 -0.588 -32.000 1.00 91.81 207 GLY A O 1
ATOM 1533 N N . VAL A 1 208 ? 17.325 -0.664 -29.778 1.00 90.25 208 VAL A N 1
ATOM 1534 C CA . VAL A 1 208 ? 18.091 0.549 -29.437 1.00 90.25 208 VAL A CA 1
ATOM 1535 C C . VAL A 1 208 ? 19.408 0.198 -28.752 1.00 90.25 208 VAL A C 1
ATOM 1537 O O . VAL A 1 208 ? 20.448 0.726 -29.136 1.00 90.25 208 VAL A O 1
ATOM 1540 N N . HIS A 1 209 ? 19.391 -0.709 -27.771 1.00 88.25 209 HIS A N 1
ATOM 1541 C CA . HIS A 1 209 ? 20.593 -1.068 -27.001 1.00 88.25 209 HIS A CA 1
ATOM 1542 C C . HIS A 1 209 ? 21.423 -2.200 -27.624 1.00 88.25 209 HIS A C 1
ATOM 1544 O O . HIS A 1 209 ? 22.470 -2.553 -27.089 1.00 88.25 209 HIS A O 1
ATOM 1550 N N . GLY A 1 210 ? 20.987 -2.758 -28.759 1.00 89.62 210 GLY A N 1
ATOM 1551 C CA . GLY A 1 210 ? 21.731 -3.784 -29.497 1.00 89.62 210 GLY A CA 1
ATOM 1552 C C . GLY A 1 210 ? 21.908 -5.106 -28.744 1.00 89.62 210 GLY A C 1
ATOM 1553 O O . GLY A 1 210 ? 22.782 -5.893 -29.102 1.00 89.62 210 GLY A O 1
ATOM 1554 N N . LEU A 1 211 ? 21.102 -5.354 -27.708 1.00 92.69 211 LEU A N 1
ATOM 1555 C CA . LEU A 1 211 ? 21.128 -6.596 -26.939 1.00 92.69 211 LEU A CA 1
ATOM 1556 C C . LEU A 1 211 ? 20.531 -7.743 -27.756 1.00 92.69 211 LEU A C 1
ATOM 1558 O O . LEU A 1 211 ? 19.590 -7.555 -28.533 1.00 92.69 211 LEU A O 1
ATOM 1562 N N . SER A 1 212 ? 21.014 -8.965 -27.531 1.00 95.50 212 SER A N 1
ATOM 1563 C CA . SER A 1 212 ? 20.317 -10.141 -28.051 1.00 95.50 212 SER A CA 1
ATOM 1564 C C . SER A 1 212 ? 18.942 -10.290 -27.389 1.00 95.50 212 SER A C 1
ATOM 1566 O O . SER A 1 212 ? 18.709 -9.824 -26.271 1.00 95.50 212 SER A O 1
ATOM 1568 N N . LEU A 1 213 ? 18.017 -10.992 -28.051 1.00 92.94 213 LEU A N 1
ATOM 1569 C CA . LEU A 1 213 ? 16.672 -11.217 -27.507 1.00 92.94 213 LEU A CA 1
ATOM 1570 C C . LEU A 1 213 ? 16.705 -11.883 -26.119 1.00 92.94 213 LEU A C 1
ATOM 1572 O O . LEU A 1 213 ? 15.907 -11.534 -25.254 1.00 92.94 213 LEU A O 1
ATOM 1576 N N . GLY A 1 214 ? 17.635 -12.816 -25.894 1.00 91.94 214 GLY A N 1
ATOM 1577 C CA . GLY A 1 214 ? 17.787 -13.507 -24.611 1.00 91.94 214 GLY A CA 1
ATOM 1578 C C . GLY A 1 214 ? 18.341 -12.611 -23.500 1.00 91.94 214 GLY A C 1
ATOM 1579 O O . GLY A 1 214 ? 17.861 -12.667 -22.366 1.00 91.94 214 GLY A O 1
ATOM 1580 N N . GLU A 1 215 ? 19.310 -11.753 -23.821 1.00 92.06 215 GLU A N 1
ATOM 1581 C CA . GLU A 1 215 ? 19.868 -10.782 -22.871 1.00 92.06 215 GLU A CA 1
ATOM 1582 C C . GLU A 1 215 ? 18.839 -9.712 -22.516 1.00 92.06 215 GLU A C 1
ATOM 1584 O O . GLU A 1 215 ? 18.595 -9.471 -21.335 1.00 92.06 215 GLU A O 1
ATOM 1589 N N . ALA A 1 216 ? 18.166 -9.139 -23.520 1.00 93.19 216 ALA A N 1
ATOM 1590 C CA . ALA A 1 216 ? 17.098 -8.169 -23.308 1.00 93.19 216 ALA A CA 1
ATOM 1591 C C . ALA A 1 216 ? 15.970 -8.768 -22.454 1.00 93.19 216 ALA A C 1
ATOM 1593 O O . ALA A 1 216 ? 15.549 -8.164 -21.470 1.00 93.19 216 ALA A O 1
ATOM 1594 N N . ALA A 1 217 ? 15.527 -9.993 -22.758 1.00 93.06 217 ALA A N 1
ATOM 1595 C CA . ALA A 1 217 ? 14.531 -10.682 -21.943 1.00 93.06 217 ALA A CA 1
ATOM 1596 C C . ALA A 1 217 ? 14.998 -10.872 -20.495 1.00 93.06 217 ALA A C 1
ATOM 1598 O O . ALA A 1 217 ? 14.203 -10.682 -19.581 1.00 93.06 217 ALA A O 1
ATOM 1599 N N . SER A 1 218 ? 16.270 -11.198 -20.266 1.00 92.50 218 SER A N 1
ATOM 1600 C CA . SER A 1 218 ? 16.802 -11.409 -18.916 1.00 92.50 218 SER A CA 1
ATOM 1601 C C . SER A 1 218 ? 16.875 -10.109 -18.113 1.00 92.50 218 SER A C 1
ATOM 1603 O O . SER A 1 218 ? 16.344 -10.049 -17.004 1.00 92.50 218 SER A O 1
ATOM 1605 N N . VAL A 1 219 ? 17.472 -9.059 -18.687 1.00 93.50 219 VAL A N 1
ATOM 1606 C CA . VAL A 1 219 ? 17.660 -7.754 -18.029 1.00 93.50 219 VAL A CA 1
ATOM 1607 C C . VAL A 1 219 ? 16.314 -7.099 -17.736 1.00 93.50 219 VAL A C 1
ATOM 1609 O O . VAL A 1 219 ? 16.009 -6.785 -16.586 1.00 93.50 219 VAL A O 1
ATOM 1612 N N . TYR A 1 220 ? 15.463 -6.950 -18.752 1.00 94.38 220 TYR A N 1
ATOM 1613 C CA . TYR A 1 220 ? 14.198 -6.241 -18.586 1.00 94.38 220 TYR A CA 1
ATOM 1614 C C . TYR A 1 220 ? 13.177 -7.040 -17.776 1.00 94.38 220 TYR A C 1
ATOM 1616 O O . TYR A 1 220 ? 12.383 -6.430 -17.064 1.00 94.38 220 TYR A O 1
ATOM 1624 N N . SER A 1 221 ? 13.220 -8.380 -17.784 1.00 94.31 221 SER A N 1
ATOM 1625 C CA . SER A 1 221 ? 12.406 -9.166 -16.845 1.00 94.31 221 SER A CA 1
ATOM 1626 C C . SER A 1 221 ? 12.857 -8.951 -15.405 1.00 94.31 221 SER A C 1
ATOM 1628 O O . SER A 1 221 ? 12.009 -8.735 -14.546 1.00 94.31 221 SER A O 1
ATOM 1630 N N . LEU A 1 222 ? 14.166 -8.972 -15.130 1.00 94.81 222 LEU A N 1
ATOM 1631 C CA . LEU A 1 222 ? 14.691 -8.757 -13.780 1.00 94.81 222 LEU A CA 1
ATOM 1632 C C . LEU A 1 222 ? 14.298 -7.376 -13.246 1.00 94.81 222 LEU A C 1
ATOM 1634 O O . LEU A 1 222 ? 13.759 -7.281 -12.143 1.00 94.81 222 LEU A O 1
ATOM 1638 N N . LEU A 1 223 ? 14.498 -6.326 -14.047 1.00 95.12 223 LEU A N 1
ATOM 1639 C CA . LEU A 1 223 ? 14.137 -4.958 -13.669 1.00 95.12 223 LEU A CA 1
ATOM 1640 C C . LEU A 1 223 ? 12.622 -4.782 -13.508 1.00 95.12 223 LEU A C 1
ATOM 1642 O O . LEU A 1 223 ? 12.183 -4.153 -12.550 1.00 95.12 223 LEU A O 1
ATOM 1646 N N . THR A 1 224 ? 11.816 -5.382 -14.390 1.00 95.25 224 THR A N 1
ATOM 1647 C CA . THR A 1 224 ? 10.347 -5.324 -14.292 1.00 95.25 224 THR A CA 1
ATOM 1648 C C . THR A 1 224 ? 9.833 -6.031 -13.041 1.00 95.25 224 THR A C 1
ATOM 1650 O O . THR A 1 224 ? 8.946 -5.514 -12.362 1.00 95.25 224 THR A O 1
ATOM 1653 N N . ILE A 1 225 ? 10.387 -7.204 -12.718 1.00 95.00 225 ILE A N 1
ATOM 1654 C CA . ILE A 1 225 ? 10.050 -7.939 -11.494 1.00 95.00 225 ILE A CA 1
ATOM 1655 C C . ILE A 1 225 ? 10.406 -7.085 -10.275 1.00 95.00 225 ILE A C 1
ATOM 1657 O O . ILE A 1 225 ? 9.575 -6.917 -9.384 1.00 95.00 225 ILE A O 1
ATOM 1661 N N . GLY A 1 226 ? 11.612 -6.512 -10.249 1.00 94.62 226 GLY A N 1
ATOM 1662 C CA . GLY A 1 226 ? 12.057 -5.638 -9.168 1.00 94.62 226 GLY A CA 1
ATOM 1663 C C . GLY A 1 226 ? 11.142 -4.427 -8.970 1.00 94.62 226 GLY A C 1
ATOM 1664 O O . GLY A 1 226 ? 10.640 -4.214 -7.868 1.00 94.62 226 GLY A O 1
ATOM 1665 N N . ASP A 1 227 ? 10.869 -3.675 -10.038 1.00 95.12 227 ASP A N 1
ATOM 1666 C CA . ASP A 1 227 ? 10.033 -2.470 -10.007 1.00 95.12 227 ASP A CA 1
ATOM 1667 C C . ASP A 1 227 ? 8.609 -2.791 -9.543 1.00 95.12 227 ASP A C 1
ATOM 1669 O O . ASP A 1 227 ? 8.076 -2.156 -8.629 1.00 95.12 227 ASP A O 1
ATOM 1673 N N . GLY A 1 228 ? 8.024 -3.854 -10.099 1.00 93.56 228 GLY A N 1
ATOM 1674 C CA . GLY A 1 228 ? 6.694 -4.305 -9.721 1.00 93.56 228 GLY A CA 1
ATOM 1675 C C . GLY A 1 228 ? 6.602 -4.717 -8.252 1.00 93.56 228 GLY A C 1
ATOM 1676 O O . GLY A 1 228 ? 5.647 -4.338 -7.577 1.00 93.56 228 GLY A O 1
ATOM 1677 N N . LEU A 1 229 ? 7.585 -5.453 -7.725 1.00 92.31 229 LEU A N 1
ATOM 1678 C CA . LEU A 1 229 ? 7.594 -5.873 -6.318 1.00 92.31 229 LEU A CA 1
ATOM 1679 C C . LEU A 1 229 ? 7.757 -4.691 -5.365 1.00 92.31 229 LEU A C 1
ATOM 1681 O O . LEU A 1 229 ? 7.036 -4.597 -4.369 1.00 92.31 229 LEU A O 1
ATOM 1685 N N . VAL A 1 230 ? 8.667 -3.768 -5.680 1.00 94.00 230 VAL A N 1
ATOM 1686 C CA . VAL A 1 230 ? 8.881 -2.563 -4.873 1.00 94.00 230 VAL A CA 1
ATOM 1687 C C . VAL A 1 230 ? 7.616 -1.703 -4.853 1.00 94.00 230 VAL A C 1
ATOM 1689 O O . VAL A 1 230 ? 7.222 -1.222 -3.791 1.00 94.00 230 VAL A O 1
ATOM 1692 N N . ALA A 1 231 ? 6.925 -1.559 -5.988 1.00 92.12 231 ALA A N 1
ATOM 1693 C CA . ALA A 1 231 ? 5.660 -0.832 -6.064 1.00 92.12 231 ALA A CA 1
ATOM 1694 C C . ALA A 1 231 ? 4.509 -1.533 -5.311 1.00 92.12 231 ALA A C 1
ATOM 1696 O O . ALA A 1 231 ? 3.604 -0.865 -4.800 1.00 92.12 231 ALA A O 1
ATOM 1697 N N . GLN A 1 232 ? 4.534 -2.865 -5.208 1.00 92.19 232 GLN A N 1
ATOM 1698 C CA . GLN A 1 232 ? 3.490 -3.649 -4.540 1.00 92.19 232 GLN A CA 1
ATOM 1699 C C . GLN A 1 232 ? 3.526 -3.546 -3.015 1.00 92.19 232 GLN A C 1
ATOM 1701 O O . GLN A 1 232 ? 2.461 -3.566 -2.398 1.00 92.19 232 GLN A O 1
ATOM 1706 N N . ILE A 1 233 ? 4.702 -3.396 -2.395 1.00 91.88 233 ILE A N 1
ATOM 1707 C CA . ILE A 1 233 ? 4.814 -3.327 -0.927 1.00 91.88 233 ILE A CA 1
ATOM 1708 C C . ILE A 1 233 ? 3.995 -2.151 -0.359 1.00 91.88 233 ILE A C 1
ATOM 1710 O O . ILE A 1 233 ? 3.102 -2.403 0.457 1.00 91.88 233 ILE A O 1
ATOM 1714 N N . PRO A 1 234 ? 4.185 -0.889 -0.805 1.00 92.31 234 PRO A N 1
ATOM 1715 C CA . PRO A 1 234 ? 3.345 0.211 -0.347 1.00 92.31 234 PRO A CA 1
ATOM 1716 C C . PRO A 1 234 ? 1.871 0.008 -0.702 1.00 92.31 234 PRO A C 1
ATOM 1718 O O . PRO A 1 234 ? 1.002 0.307 0.111 1.00 92.31 234 PRO A O 1
ATOM 1721 N N . ALA A 1 235 ? 1.566 -0.530 -1.889 1.00 90.50 235 ALA A N 1
ATOM 1722 C CA . ALA A 1 235 ? 0.190 -0.774 -2.330 1.00 90.50 235 ALA A CA 1
ATOM 1723 C C . ALA A 1 235 ? -0.572 -1.722 -1.389 1.00 90.50 235 ALA A C 1
ATOM 1725 O O . ALA A 1 235 ? -1.723 -1.460 -1.026 1.00 90.50 235 ALA A O 1
ATOM 1726 N N . LEU A 1 236 ? 0.082 -2.811 -0.980 1.00 91.06 236 LEU A N 1
ATOM 1727 C CA . LEU A 1 236 ? -0.436 -3.799 -0.042 1.00 91.06 236 LEU A CA 1
ATOM 1728 C C . LEU A 1 236 ? -0.680 -3.177 1.329 1.00 91.06 236 LEU A C 1
ATOM 1730 O O . LEU A 1 236 ? -1.794 -3.261 1.845 1.00 91.06 236 LEU A O 1
ATOM 1734 N N . LEU A 1 237 ? 0.330 -2.507 1.884 1.00 92.62 237 LEU A N 1
ATOM 1735 C CA . LEU A 1 237 ? 0.244 -1.883 3.205 1.00 92.62 237 LEU A CA 1
ATOM 1736 C C . LEU A 1 237 ? -0.870 -0.829 3.254 1.00 92.62 237 LEU A C 1
ATOM 1738 O O . LEU A 1 237 ? -1.657 -0.812 4.198 1.00 92.62 237 LEU A O 1
ATOM 1742 N N . MET A 1 238 ? -1.004 -0.019 2.202 1.00 90.44 238 MET A N 1
ATOM 1743 C CA . MET A 1 238 ? -2.070 0.979 2.073 1.00 90.44 238 MET A CA 1
ATOM 1744 C C . MET A 1 238 ? -3.460 0.347 1.928 1.00 90.44 238 MET A C 1
ATOM 1746 O O . MET A 1 238 ? -4.412 0.821 2.546 1.00 90.44 238 MET A O 1
ATOM 1750 N N . SER A 1 239 ? -3.586 -0.744 1.164 1.00 87.44 239 SER A N 1
ATOM 1751 C CA . SER A 1 239 ? -4.856 -1.473 1.009 1.00 87.44 239 SER A CA 1
ATOM 1752 C C . SER A 1 239 ? -5.307 -2.107 2.328 1.00 87.44 239 SER A C 1
ATOM 1754 O O . SER A 1 239 ? -6.480 -2.017 2.687 1.00 87.44 239 SER A O 1
ATOM 1756 N N . ILE A 1 240 ? -4.373 -2.697 3.082 1.00 88.38 240 ILE A N 1
ATOM 1757 C CA . ILE A 1 240 ? -4.638 -3.245 4.420 1.00 88.38 240 ILE A CA 1
ATOM 1758 C C . ILE A 1 240 ? -5.028 -2.121 5.380 1.00 88.38 240 ILE A C 1
ATOM 1760 O O . ILE A 1 240 ? -6.024 -2.241 6.084 1.00 88.38 240 ILE A O 1
ATOM 1764 N N . CYS A 1 241 ? -4.279 -1.018 5.384 1.00 88.31 241 CYS A N 1
ATOM 1765 C CA . CYS A 1 241 ? -4.537 0.157 6.212 1.00 88.31 241 CYS A CA 1
ATOM 1766 C C . CYS A 1 241 ? -5.962 0.704 5.993 1.00 88.31 241 CYS A C 1
ATOM 1768 O O . CYS A 1 241 ? -6.715 0.880 6.953 1.00 88.31 241 CYS A O 1
ATOM 1770 N N . ALA A 1 242 ? -6.373 0.880 4.733 1.00 85.69 242 ALA A N 1
ATOM 1771 C CA . ALA A 1 242 ? -7.731 1.291 4.388 1.00 85.69 242 ALA A CA 1
ATOM 1772 C C . ALA A 1 242 ? -8.784 0.260 4.824 1.00 85.69 242 ALA A C 1
ATOM 1774 O O . ALA A 1 242 ? -9.792 0.633 5.424 1.00 85.69 242 ALA A O 1
ATOM 1775 N N . GLY A 1 243 ? -8.536 -1.031 4.581 1.00 84.44 243 GLY A N 1
ATOM 1776 C CA . GLY A 1 243 ? -9.424 -2.112 5.010 1.00 84.44 243 GLY A CA 1
ATOM 1777 C C . GLY A 1 243 ? -9.635 -2.129 6.525 1.00 84.44 243 GLY A C 1
ATOM 1778 O O . GLY A 1 243 ? -10.773 -2.165 6.986 1.00 84.44 243 GLY A O 1
ATOM 1779 N N . VAL A 1 244 ? -8.556 -2.025 7.303 1.00 84.69 244 VAL A N 1
ATOM 1780 C CA . VAL A 1 244 ? -8.593 -1.969 8.772 1.00 84.69 244 VAL A CA 1
ATOM 1781 C C . VAL A 1 244 ? -9.402 -0.771 9.263 1.00 84.69 244 VAL A C 1
ATOM 1783 O O . VAL A 1 244 ? -10.243 -0.918 10.145 1.00 84.69 244 VAL A O 1
ATOM 1786 N N . ILE A 1 245 ? -9.182 0.411 8.688 1.00 85.31 245 ILE A N 1
ATOM 1787 C CA . ILE A 1 245 ? -9.863 1.628 9.138 1.00 85.31 245 ILE A CA 1
ATOM 1788 C C . ILE A 1 245 ? -11.359 1.587 8.820 1.00 85.31 245 ILE A C 1
ATOM 1790 O O . ILE A 1 245 ? -12.167 1.983 9.657 1.00 85.31 245 ILE A O 1
ATOM 1794 N N . VAL A 1 246 ? -11.744 1.092 7.642 1.00 81.19 246 VAL A N 1
ATOM 1795 C CA . VAL A 1 246 ? -13.154 1.068 7.233 1.00 81.19 246 VAL A CA 1
ATOM 1796 C C . VAL A 1 246 ? -13.937 -0.079 7.887 1.00 81.19 246 VAL A C 1
ATOM 1798 O O . VAL A 1 246 ? -15.131 0.061 8.135 1.00 81.19 246 VAL A O 1
ATOM 1801 N N . THR A 1 247 ? -13.285 -1.195 8.221 1.00 79.81 247 THR A N 1
ATOM 1802 C CA . THR A 1 247 ? -13.919 -2.303 8.968 1.00 79.81 247 THR A CA 1
ATOM 1803 C C . THR A 1 247 ? -13.982 -2.068 10.471 1.00 79.81 247 THR A C 1
ATOM 1805 O O . THR A 1 247 ? -14.596 -2.853 11.195 1.00 79.81 247 THR A O 1
ATOM 1808 N N . ARG A 1 248 ? -13.369 -0.990 10.965 1.00 77.94 248 ARG A N 1
ATOM 1809 C CA . ARG A 1 248 ? -13.374 -0.679 12.386 1.00 77.94 248 ARG A CA 1
ATOM 1810 C C . ARG A 1 248 ? -14.779 -0.292 12.842 1.00 77.94 248 ARG A C 1
ATOM 1812 O O . ARG A 1 248 ? -15.331 0.724 12.425 1.00 77.94 248 ARG A O 1
ATOM 1819 N N . VAL A 1 249 ? -15.325 -1.075 13.762 1.00 64.44 249 VAL A N 1
ATOM 1820 C CA . VAL A 1 249 ? -16.585 -0.752 14.430 1.00 64.44 249 VAL A CA 1
ATOM 1821 C C . VAL A 1 249 ? -16.316 0.284 15.521 1.00 64.44 249 VAL A C 1
ATOM 1823 O O . VAL A 1 249 ? -15.357 0.172 16.287 1.00 64.44 249 VAL A O 1
ATOM 1826 N N . ALA A 1 250 ? -17.147 1.325 15.585 1.00 60.25 250 ALA A N 1
ATOM 1827 C CA . ALA A 1 250 ? -17.079 2.310 16.656 1.00 60.25 250 ALA A CA 1
ATOM 1828 C C . ALA A 1 250 ? -17.545 1.669 17.975 1.00 60.25 250 ALA A C 1
ATOM 1830 O O . ALA A 1 250 ? -18.742 1.560 18.227 1.00 60.25 250 ALA A O 1
ATOM 1831 N N . ASN A 1 251 ? -16.595 1.242 18.807 1.00 59.72 251 ASN A N 1
ATOM 1832 C CA . ASN A 1 251 ? -16.869 0.717 20.144 1.00 59.72 251 ASN A CA 1
ATOM 1833 C C . ASN A 1 251 ? -17.137 1.857 21.146 1.00 59.72 251 ASN A C 1
ATOM 1835 O O . ASN A 1 251 ? -16.517 2.924 21.080 1.00 59.72 251 ASN A O 1
ATOM 1839 N N . GLU A 1 252 ? -18.026 1.619 22.120 1.00 54.59 252 GLU A N 1
ATOM 1840 C CA . GLU A 1 252 ? -18.352 2.579 23.194 1.00 54.59 252 GLU A CA 1
ATOM 1841 C C . GLU A 1 252 ? -17.111 2.986 24.007 1.00 54.59 252 GLU A C 1
ATOM 1843 O O . GLU A 1 252 ? -16.982 4.135 24.435 1.00 54.59 252 GLU A O 1
ATOM 1848 N N . LYS A 1 253 ? -16.154 2.059 24.168 1.00 59.97 253 LYS A N 1
ATOM 1849 C CA . LYS A 1 253 ? -14.836 2.304 24.767 1.00 59.97 253 LYS A CA 1
ATOM 1850 C C . LYS A 1 253 ? -13.762 2.261 23.677 1.00 59.97 253 LYS A C 1
ATOM 1852 O O . LYS A 1 253 ? -13.479 1.180 23.170 1.00 59.97 253 LYS A O 1
ATOM 1857 N N . PRO A 1 254 ? -13.135 3.397 23.329 1.00 63.22 254 PRO A N 1
ATOM 1858 C CA . PRO A 1 254 ? -12.128 3.433 22.275 1.00 63.22 254 PRO A CA 1
ATOM 1859 C C . PRO A 1 254 ? -10.838 2.720 22.724 1.00 63.22 254 PRO A C 1
ATOM 1861 O O . PRO A 1 254 ? -10.115 3.229 23.588 1.00 63.22 254 PRO A O 1
ATOM 1864 N N . GLN A 1 255 ? -10.545 1.557 22.142 1.00 71.25 255 GLN A N 1
ATOM 1865 C CA . GLN A 1 255 ? -9.300 0.793 22.326 1.00 71.25 255 GLN A CA 1
ATOM 1866 C C . GLN A 1 255 ? -8.568 0.651 20.981 1.00 71.25 255 GLN A C 1
ATOM 1868 O O . GLN A 1 255 ? -9.119 0.992 19.937 1.00 71.25 255 GLN A O 1
ATOM 1873 N N . ASP A 1 256 ? -7.303 0.235 20.974 1.00 79.81 256 ASP A N 1
ATOM 1874 C CA . ASP A 1 256 ? -6.596 -0.116 19.733 1.00 79.81 256 ASP A CA 1
ATOM 1875 C C . ASP A 1 256 ? -7.048 -1.494 19.214 1.00 79.81 256 ASP A C 1
ATOM 1877 O O . ASP A 1 256 ? -7.663 -2.272 19.945 1.00 79.81 256 ASP A O 1
ATOM 1881 N N . LEU A 1 257 ? -6.776 -1.788 17.938 1.00 81.12 257 LEU A N 1
ATOM 1882 C CA . LEU A 1 257 ? -7.299 -2.994 17.285 1.00 81.12 257 LEU A CA 1
ATOM 1883 C C . LEU A 1 257 ? -6.761 -4.280 17.921 1.00 81.12 257 LEU A C 1
ATOM 1885 O O . LEU A 1 257 ? -7.483 -5.269 18.024 1.00 81.12 257 LEU A O 1
ATOM 1889 N N . GLY A 1 258 ? -5.490 -4.269 18.328 1.00 81.50 258 GLY A N 1
ATOM 1890 C CA . GLY A 1 258 ? -4.837 -5.437 18.908 1.00 81.50 258 GLY A CA 1
ATOM 1891 C C . GLY A 1 258 ? -5.486 -5.833 20.226 1.00 81.50 258 GLY A C 1
ATOM 1892 O O . GLY A 1 258 ? -5.760 -7.012 20.443 1.00 81.50 258 GLY A O 1
ATOM 1893 N N . THR A 1 259 ? -5.793 -4.844 21.066 1.00 81.69 259 THR A N 1
ATOM 1894 C CA . THR A 1 259 ? -6.490 -5.065 22.336 1.00 81.69 259 THR A CA 1
ATOM 1895 C C . THR A 1 259 ? -7.909 -5.607 22.127 1.00 81.69 259 THR A C 1
ATOM 1897 O O . THR A 1 259 ? -8.284 -6.560 22.811 1.00 81.69 259 THR A O 1
ATOM 1900 N N . ASP A 1 260 ? -8.673 -5.070 21.165 1.00 81.12 260 ASP A N 1
ATOM 1901 C CA . ASP A 1 260 ? -10.026 -5.561 20.848 1.00 81.12 260 ASP A CA 1
ATOM 1902 C C . ASP A 1 260 ? -9.990 -7.027 20.375 1.00 81.12 260 ASP A C 1
ATOM 1904 O O . ASP A 1 260 ? -10.656 -7.886 20.955 1.00 81.12 260 ASP A O 1
ATOM 1908 N N . ILE A 1 261 ? -9.136 -7.338 19.390 1.00 83.88 261 ILE A N 1
ATOM 1909 C CA . ILE A 1 261 ? -8.978 -8.696 18.844 1.00 83.88 261 ILE A CA 1
ATOM 1910 C C . ILE A 1 261 ? -8.544 -9.678 19.935 1.00 83.88 261 ILE A C 1
ATOM 1912 O O . ILE A 1 261 ? -9.106 -10.769 20.050 1.00 83.88 261 ILE A O 1
ATOM 1916 N N . ALA A 1 262 ? -7.547 -9.305 20.745 1.00 82.31 262 ALA A N 1
ATOM 1917 C CA . ALA A 1 262 ? -7.056 -10.154 21.822 1.00 82.31 262 ALA A CA 1
ATOM 1918 C C . ALA A 1 262 ? -8.157 -10.428 22.847 1.00 82.31 262 ALA A C 1
ATOM 1920 O O . ALA A 1 262 ? -8.364 -11.576 23.229 1.00 82.31 262 ALA A O 1
ATOM 1921 N N . LYS A 1 263 ? -8.903 -9.398 23.253 1.00 82.00 263 LYS A N 1
ATOM 1922 C CA . LYS A 1 263 ? -9.987 -9.539 24.222 1.00 82.00 263 LYS A CA 1
ATOM 1923 C C . LYS A 1 263 ? -11.124 -10.413 23.692 1.00 82.00 263 LYS A C 1
ATOM 1925 O O . LYS A 1 263 ? -11.641 -11.225 24.449 1.00 82.00 263 LYS A O 1
ATOM 1930 N N . GLU A 1 264 ? -11.506 -10.273 22.424 1.00 82.12 264 GLU A N 1
ATOM 1931 C CA . GLU A 1 264 ? -12.580 -11.068 21.817 1.00 82.12 264 GLU A CA 1
ATOM 1932 C C . GLU A 1 264 ? -12.181 -12.537 21.637 1.00 82.12 264 GLU A C 1
ATOM 1934 O O . GLU A 1 264 ? -12.915 -13.427 22.067 1.00 82.12 264 GLU A O 1
ATOM 1939 N N . LEU A 1 265 ? -10.994 -12.813 21.087 1.00 80.62 265 LEU A N 1
ATOM 1940 C CA . LEU A 1 265 ? -10.494 -14.184 20.908 1.00 80.62 265 LEU A CA 1
ATOM 1941 C C . LEU A 1 265 ? -10.210 -14.889 22.237 1.00 80.62 265 LEU A C 1
ATOM 1943 O O . LEU A 1 265 ? -10.390 -16.102 22.340 1.00 80.62 265 LEU A O 1
ATOM 1947 N N . MET A 1 266 ? -9.759 -14.141 23.246 1.00 81.38 266 MET A N 1
ATOM 1948 C CA . MET A 1 266 ? -9.443 -14.665 24.576 1.00 81.38 266 MET A CA 1
ATOM 1949 C C . MET A 1 266 ? -10.610 -14.539 25.562 1.00 81.38 266 MET A C 1
ATOM 1951 O O . MET A 1 266 ? -10.425 -14.784 26.749 1.00 81.38 266 MET A O 1
ATOM 1955 N N . SER A 1 267 ? -11.808 -14.171 25.099 1.00 81.75 267 SER A N 1
ATOM 1956 C CA . SER A 1 267 ? -12.976 -13.993 25.972 1.00 81.75 267 SER A CA 1
ATOM 1957 C C . SER A 1 267 ? -13.520 -15.308 26.540 1.00 81.75 267 SER A C 1
ATOM 1959 O O . SER A 1 267 ? -14.097 -15.310 27.626 1.00 81.75 267 SER A O 1
ATOM 1961 N N . ASP A 1 268 ? -13.318 -16.430 25.841 1.00 84.06 268 ASP A N 1
ATOM 1962 C CA . ASP A 1 268 ? -13.775 -17.752 26.269 1.00 84.06 268 ASP A CA 1
ATOM 1963 C C . ASP A 1 268 ? -12.640 -18.778 26.162 1.00 84.06 268 ASP A C 1
ATOM 1965 O O . ASP A 1 268 ? -12.175 -19.118 25.072 1.00 84.06 268 ASP A O 1
ATOM 1969 N N . ALA A 1 269 ? -12.227 -19.332 27.306 1.00 86.19 269 ALA A N 1
ATOM 1970 C CA . ALA A 1 269 ? -11.199 -20.366 27.396 1.00 86.19 269 ALA A CA 1
ATOM 1971 C C . ALA A 1 269 ? -11.517 -21.623 26.559 1.00 86.19 269 ALA A C 1
ATOM 1973 O O . ALA A 1 269 ? -10.601 -22.361 26.183 1.00 86.19 269 ALA A O 1
ATOM 1974 N N . ARG A 1 270 ? -12.791 -21.887 26.239 1.00 88.12 270 ARG A N 1
ATOM 1975 C CA . ARG A 1 270 ? -13.212 -23.028 25.410 1.00 88.12 270 ARG A CA 1
ATOM 1976 C C . ARG A 1 270 ? -12.715 -22.914 23.972 1.00 88.12 270 ARG A C 1
ATOM 1978 O O . ARG A 1 270 ? -12.433 -23.943 23.364 1.00 88.12 270 ARG A O 1
ATOM 1985 N N . VAL A 1 271 ? -12.568 -21.696 23.447 1.00 88.00 271 VAL A N 1
ATOM 1986 C CA . VAL A 1 271 ? -12.138 -21.444 22.062 1.00 88.00 271 VAL A CA 1
ATOM 1987 C C . VAL A 1 271 ? -10.718 -21.977 21.806 1.00 88.00 271 VAL A C 1
ATOM 1989 O O . VAL A 1 271 ? -10.566 -22.870 20.965 1.00 88.00 271 VAL A O 1
ATOM 1992 N N . PRO A 1 272 ? -9.672 -21.541 22.540 1.00 88.81 272 PRO A N 1
ATOM 1993 C CA . PRO A 1 272 ? -8.323 -22.067 22.344 1.00 88.81 272 PRO A CA 1
ATOM 1994 C C . PRO A 1 272 ? -8.185 -23.545 22.747 1.00 88.81 272 PRO A C 1
ATOM 1996 O O . PRO A 1 272 ? -7.410 -24.268 22.123 1.00 88.81 272 PRO A O 1
ATOM 1999 N N . ALA A 1 273 ? -8.966 -24.038 23.718 1.00 90.75 273 ALA A N 1
ATOM 2000 C CA . ALA A 1 273 ? -8.973 -25.465 24.063 1.00 90.75 273 ALA A CA 1
ATOM 2001 C C . ALA A 1 273 ? -9.495 -26.343 22.914 1.00 90.75 273 ALA A C 1
ATOM 2003 O O . ALA A 1 273 ? -8.889 -27.365 22.592 1.00 90.75 273 ALA A O 1
ATOM 2004 N N . ALA A 1 274 ? -10.594 -25.943 22.269 1.00 92.50 274 ALA A N 1
ATOM 2005 C CA . ALA A 1 274 ? -11.135 -26.661 21.120 1.00 92.50 274 ALA A CA 1
ATOM 2006 C C . ALA A 1 274 ? -10.146 -26.655 19.943 1.00 92.50 274 ALA A C 1
ATOM 2008 O O . ALA A 1 274 ? -9.896 -27.700 19.341 1.00 92.50 274 ALA A O 1
ATOM 2009 N N . ALA A 1 275 ? -9.520 -25.507 19.663 1.00 92.31 275 ALA A N 1
ATOM 2010 C CA . ALA A 1 275 ? -8.503 -25.394 18.621 1.00 92.31 275 ALA A CA 1
ATOM 2011 C C . ALA A 1 275 ? -7.274 -26.283 18.898 1.00 92.31 275 ALA A C 1
ATOM 2013 O O . ALA A 1 275 ? -6.784 -26.943 17.982 1.00 92.31 275 ALA A O 1
ATOM 2014 N N . ALA A 1 276 ? -6.817 -26.372 20.153 1.00 94.00 276 ALA A N 1
ATOM 2015 C CA . ALA A 1 276 ? -5.723 -27.260 20.548 1.00 94.00 276 ALA A CA 1
ATOM 2016 C C . ALA A 1 276 ? -6.027 -28.736 20.239 1.00 94.00 276 ALA A C 1
ATOM 2018 O O . ALA A 1 276 ? -5.185 -29.436 19.678 1.00 94.00 276 ALA A O 1
ATOM 2019 N N . ILE A 1 277 ? -7.242 -29.197 20.550 1.00 94.69 277 ILE A N 1
ATOM 2020 C CA . ILE A 1 277 ? -7.674 -30.573 20.263 1.00 94.69 277 ILE A CA 1
ATOM 2021 C C . ILE A 1 277 ? -7.688 -30.826 18.752 1.00 94.69 277 ILE A C 1
ATOM 2023 O O . ILE A 1 277 ? -7.160 -31.837 18.295 1.00 94.69 277 ILE A O 1
ATOM 2027 N N . VAL A 1 278 ? -8.239 -29.897 17.965 1.00 95.31 278 VAL A N 1
ATOM 2028 C CA . VAL A 1 278 ? -8.292 -30.020 16.499 1.00 95.31 278 VAL A CA 1
ATOM 2029 C C . VAL A 1 278 ? -6.889 -30.076 15.886 1.00 95.31 278 VAL A C 1
ATOM 2031 O O . VAL A 1 278 ? -6.630 -30.936 15.045 1.00 95.31 278 VAL A O 1
ATOM 2034 N N . LEU A 1 279 ? -5.960 -29.217 16.321 1.00 94.94 279 LEU A N 1
ATOM 2035 C CA . LEU A 1 279 ? -4.574 -29.249 15.838 1.00 94.94 279 LEU A CA 1
ATOM 2036 C C . LEU A 1 279 ? -3.866 -30.556 16.202 1.00 94.94 279 LEU A C 1
ATOM 2038 O O . LEU A 1 279 ? -3.151 -31.113 15.371 1.00 94.94 279 LEU A O 1
ATOM 2042 N N . LEU A 1 280 ? -4.093 -31.073 17.410 1.00 95.06 280 LEU A N 1
ATOM 2043 C CA . LEU A 1 280 ? -3.529 -32.349 17.841 1.00 95.06 280 LEU A CA 1
ATOM 2044 C C . LEU A 1 280 ? -4.055 -33.515 16.988 1.00 95.06 280 LEU A C 1
ATOM 2046 O O . LEU A 1 280 ? -3.272 -34.371 16.583 1.00 95.06 280 LEU A O 1
ATOM 2050 N N . LEU A 1 281 ? -5.348 -33.508 16.640 1.00 94.25 281 LEU A N 1
ATOM 2051 C CA . LEU A 1 281 ? -5.943 -34.481 15.717 1.00 94.25 281 LEU A CA 1
ATOM 2052 C C . LEU A 1 281 ? -5.349 -34.381 14.304 1.00 94.25 281 LEU A C 1
ATOM 2054 O O . LEU A 1 281 ? -5.018 -35.410 13.718 1.00 94.25 281 LEU A O 1
ATOM 2058 N N . PHE A 1 282 ? -5.148 -33.168 13.776 1.00 93.06 282 PHE A N 1
ATOM 2059 C CA . PHE A 1 282 ? -4.472 -32.977 12.485 1.00 93.06 282 PHE A CA 1
ATOM 2060 C C . PHE A 1 282 ? -3.029 -33.479 12.492 1.00 93.06 282 PHE A C 1
ATOM 2062 O O . PHE A 1 282 ? -2.567 -34.016 11.487 1.00 93.06 282 PHE A O 1
ATOM 2069 N N . GLY A 1 283 ? -2.329 -33.364 13.621 1.00 92.81 283 GLY A N 1
ATOM 2070 C CA . GLY A 1 283 ? -0.978 -33.898 13.765 1.00 92.81 283 GLY A CA 1
ATOM 2071 C C . GLY A 1 283 ? -0.891 -35.408 13.521 1.00 92.81 283 GLY A C 1
ATOM 2072 O O . GLY A 1 283 ? 0.140 -35.879 13.048 1.00 92.81 283 GLY A O 1
ATOM 2073 N N . PHE A 1 284 ? -1.952 -36.168 13.815 1.00 93.38 284 PHE A N 1
ATOM 2074 C CA . PHE A 1 284 ? -1.989 -37.621 13.608 1.00 93.38 284 PHE A CA 1
ATOM 2075 C C . PHE A 1 284 ? -2.255 -38.041 12.155 1.00 93.38 284 PHE A C 1
ATOM 2077 O O . PHE A 1 284 ? -2.200 -39.233 11.851 1.00 93.38 284 PHE A O 1
ATOM 2084 N N . VAL A 1 285 ? -2.525 -37.098 11.246 1.00 95.12 285 VAL A N 1
ATOM 2085 C CA . VAL A 1 285 ? -2.692 -37.403 9.821 1.00 95.12 285 VAL A CA 1
ATOM 2086 C C . VAL A 1 285 ? -1.333 -37.807 9.220 1.00 95.12 285 VAL A C 1
ATOM 2088 O O . VAL A 1 285 ? -0.372 -37.038 9.306 1.00 95.12 285 VAL A O 1
ATOM 2091 N N . PRO A 1 286 ? -1.213 -38.990 8.585 1.00 88.75 286 PRO A N 1
ATOM 2092 C CA . PRO A 1 286 ? 0.042 -39.430 7.981 1.00 88.75 286 PRO A CA 1
ATOM 2093 C C . PRO A 1 286 ? 0.566 -38.426 6.946 1.00 88.75 286 PRO A C 1
ATOM 2095 O O . PRO A 1 286 ? -0.172 -37.982 6.068 1.00 88.75 286 PRO A O 1
ATOM 2098 N N . GLY A 1 287 ? 1.850 -38.076 7.044 1.00 89.50 287 GLY A N 1
ATOM 2099 C CA . GLY A 1 287 ? 2.499 -37.081 6.180 1.00 89.50 287 GLY A CA 1
ATOM 2100 C C . GLY A 1 287 ? 2.511 -35.653 6.738 1.00 89.50 287 GLY A C 1
ATOM 2101 O O . GLY A 1 287 ? 3.219 -34.810 6.191 1.00 89.50 287 GLY A O 1
ATOM 2102 N N . PHE A 1 288 ? 1.798 -35.373 7.836 1.00 92.44 288 PHE A N 1
ATOM 2103 C CA . PHE A 1 288 ? 1.836 -34.069 8.502 1.00 92.44 288 PHE A CA 1
ATOM 2104 C C . PHE A 1 288 ? 2.972 -34.007 9.544 1.00 92.44 288 PHE A C 1
ATOM 2106 O O . PHE A 1 288 ? 3.279 -35.009 10.196 1.00 92.44 288 PHE A O 1
ATOM 2113 N N . PRO A 1 289 ? 3.614 -32.838 9.746 1.00 93.31 289 PRO A N 1
ATOM 2114 C CA . PRO A 1 289 ? 4.675 -32.675 10.737 1.00 93.31 289 PRO A CA 1
ATOM 2115 C C . PRO A 1 289 ? 4.108 -32.657 12.170 1.00 93.31 289 PRO A C 1
ATOM 2117 O O . PRO A 1 289 ? 3.881 -31.588 12.737 1.00 93.31 289 PRO A O 1
ATOM 2120 N N . PHE A 1 290 ? 3.907 -33.837 12.774 1.00 93.62 290 PHE A N 1
ATOM 2121 C CA . PHE A 1 290 ? 3.277 -34.004 14.099 1.00 93.62 290 PHE A CA 1
ATOM 2122 C C . PHE A 1 290 ? 3.835 -33.055 15.167 1.00 93.62 290 PHE A C 1
ATOM 2124 O O . PHE A 1 290 ? 3.063 -32.428 15.884 1.00 93.62 290 PHE A O 1
ATOM 2131 N N . MET A 1 291 ? 5.161 -32.890 15.250 1.00 93.56 291 MET A N 1
ATOM 2132 C CA . MET A 1 291 ? 5.785 -32.019 16.256 1.00 93.56 291 MET A CA 1
ATOM 2133 C C . MET A 1 291 ? 5.344 -30.552 16.140 1.00 93.56 291 MET A C 1
ATOM 2135 O O . MET A 1 291 ? 5.161 -29.898 17.163 1.00 93.56 291 MET A O 1
ATOM 2139 N N . VAL A 1 292 ? 5.133 -30.041 14.921 1.00 94.25 292 VAL A N 1
ATOM 2140 C CA . VAL A 1 292 ? 4.696 -28.652 14.689 1.00 94.25 292 VAL A CA 1
ATOM 2141 C C . VAL A 1 292 ? 3.255 -28.466 15.162 1.00 94.25 292 VAL A C 1
ATOM 2143 O O . VAL A 1 292 ? 2.950 -27.509 15.873 1.00 94.25 292 VAL A O 1
ATOM 2146 N N . PHE A 1 293 ? 2.382 -29.418 14.830 1.00 95.25 293 PHE A N 1
ATOM 2147 C CA . PHE A 1 293 ? 0.983 -29.409 15.260 1.00 95.25 293 PHE A CA 1
ATOM 2148 C C . PHE A 1 293 ? 0.839 -29.612 16.771 1.00 95.25 293 PHE A C 1
ATOM 2150 O O . PHE A 1 293 ? 0.075 -28.897 17.415 1.00 95.25 293 PHE A O 1
ATOM 2157 N N . ALA A 1 294 ? 1.613 -30.530 17.353 1.00 94.50 294 ALA A N 1
ATOM 2158 C CA . ALA A 1 294 ? 1.630 -30.777 18.788 1.00 94.50 294 ALA A CA 1
ATOM 2159 C C . ALA A 1 294 ? 2.131 -29.549 19.565 1.00 94.50 294 ALA A C 1
ATOM 2161 O O . ALA A 1 294 ? 1.513 -29.165 20.555 1.00 94.50 294 ALA A O 1
ATOM 2162 N N . ALA A 1 295 ? 3.193 -28.883 19.096 1.00 95.38 295 ALA A N 1
ATOM 2163 C CA . ALA A 1 295 ? 3.685 -27.650 19.710 1.00 95.38 295 ALA A CA 1
ATOM 2164 C C . ALA A 1 295 ? 2.626 -26.534 19.678 1.00 95.38 295 ALA A C 1
ATOM 2166 O O . ALA A 1 295 ? 2.363 -25.904 20.702 1.00 95.38 295 ALA A O 1
ATOM 2167 N N . ALA A 1 296 ? 1.965 -26.330 18.534 1.00 93.81 296 ALA A N 1
ATOM 2168 C CA . ALA A 1 296 ? 0.886 -25.353 18.412 1.00 93.81 296 ALA A CA 1
ATOM 2169 C C . ALA A 1 296 ? -0.316 -25.690 19.318 1.00 93.81 296 ALA A C 1
ATOM 2171 O O . ALA A 1 296 ? -0.866 -24.801 19.970 1.00 93.81 296 ALA A O 1
ATOM 2172 N N . ALA A 1 297 ? -0.685 -26.971 19.420 1.00 94.06 297 ALA A N 1
ATOM 2173 C CA . ALA A 1 297 ? -1.746 -27.435 20.310 1.00 94.06 297 ALA A CA 1
ATOM 2174 C C . ALA A 1 297 ? -1.425 -27.151 21.786 1.00 94.06 297 ALA A C 1
ATOM 2176 O O . ALA A 1 297 ? -2.282 -26.654 22.515 1.00 94.06 297 ALA A O 1
ATOM 2177 N N . VAL A 1 298 ? -0.186 -27.399 22.221 1.00 94.88 298 VAL A N 1
ATOM 2178 C CA . VAL A 1 298 ? 0.252 -27.097 23.593 1.00 94.88 298 VAL A CA 1
ATOM 2179 C C . VAL A 1 298 ? 0.175 -25.596 23.878 1.00 94.88 298 VAL A C 1
ATOM 2181 O O . VAL A 1 298 ? -0.351 -25.215 24.920 1.00 94.88 298 VAL A O 1
ATOM 2184 N N . ILE A 1 299 ? 0.628 -24.738 22.956 1.00 93.56 299 ILE A N 1
ATOM 2185 C CA . ILE A 1 299 ? 0.563 -23.274 23.122 1.00 93.56 299 ILE A CA 1
ATOM 2186 C C . ILE A 1 299 ? -0.886 -22.810 23.319 1.00 93.56 299 ILE A C 1
ATOM 2188 O O . ILE A 1 299 ? -1.172 -22.056 24.250 1.00 93.56 299 ILE A O 1
ATOM 2192 N N . LEU A 1 300 ? -1.812 -23.287 22.481 1.00 91.88 300 LEU A N 1
ATOM 2193 C CA . LEU A 1 300 ? -3.229 -22.934 22.593 1.00 91.88 300 LEU A CA 1
ATOM 2194 C C . LEU A 1 300 ? -3.865 -23.488 23.874 1.00 91.88 300 LEU A C 1
ATOM 2196 O O . LEU A 1 300 ? -4.650 -22.797 24.522 1.00 91.88 300 LEU A O 1
ATOM 2200 N N . PHE A 1 301 ? -3.497 -24.699 24.294 1.00 92.81 301 PHE A N 1
ATOM 2201 C CA . PHE A 1 301 ? -3.983 -25.265 25.549 1.00 92.81 301 PHE A CA 1
ATOM 2202 C C . PHE A 1 301 ? -3.501 -24.458 26.765 1.00 92.81 301 PHE A C 1
ATOM 2204 O O . PHE A 1 301 ? -4.294 -24.141 27.650 1.00 92.81 301 PHE A O 1
ATOM 2211 N N . VAL A 1 302 ? -2.230 -24.043 26.785 1.00 91.00 302 VAL A N 1
ATOM 2212 C CA . VAL A 1 302 ? -1.693 -23.163 27.835 1.00 91.00 302 VAL A CA 1
ATOM 2213 C C . VAL A 1 302 ? -2.430 -21.821 27.840 1.00 91.00 302 VAL A C 1
ATOM 2215 O O . VAL A 1 302 ? -2.887 -21.387 28.899 1.00 91.00 302 VAL A O 1
ATOM 2218 N N . ALA A 1 303 ? -2.639 -21.202 26.674 1.00 87.12 303 ALA A N 1
ATOM 2219 C CA . ALA A 1 303 ? -3.414 -19.965 26.562 1.00 87.12 303 ALA A CA 1
ATOM 2220 C C . ALA A 1 303 ? -4.839 -20.119 27.131 1.00 87.12 303 ALA A C 1
ATOM 2222 O O . ALA A 1 303 ? -5.287 -19.268 27.895 1.00 87.12 303 ALA A O 1
ATOM 2223 N N . SER A 1 304 ? -5.515 -21.240 26.853 1.00 88.94 304 SER A N 1
ATOM 2224 C CA . SER A 1 304 ? -6.827 -21.566 27.435 1.00 88.94 304 SER A CA 1
ATOM 2225 C C . SER A 1 304 ? -6.804 -21.593 28.966 1.00 88.94 304 SER A C 1
ATOM 2227 O O . SER A 1 304 ? -7.670 -21.004 29.617 1.00 88.94 304 SER A O 1
ATOM 2229 N N . THR A 1 305 ? -5.798 -22.242 29.559 1.00 87.44 305 THR A N 1
ATOM 2230 C CA . THR A 1 305 ? -5.688 -22.329 31.022 1.00 87.44 305 THR A CA 1
ATOM 2231 C C . THR A 1 305 ? -5.427 -20.975 31.681 1.00 87.44 305 THR A C 1
ATOM 2233 O O . THR A 1 305 ? -5.982 -20.711 32.745 1.00 87.44 305 THR A O 1
ATOM 2236 N N . LEU A 1 306 ? -4.653 -20.094 31.036 1.00 84.44 306 LEU A N 1
ATOM 2237 C CA . LEU A 1 306 ? -4.391 -18.738 31.528 1.00 84.44 306 LEU A CA 1
ATOM 2238 C C . LEU A 1 306 ? -5.650 -17.862 31.495 1.00 84.44 306 LEU A C 1
ATOM 2240 O O . LEU A 1 306 ? -5.908 -17.136 32.454 1.00 84.44 306 LEU A O 1
ATOM 2244 N N . ILE A 1 307 ? -6.465 -17.983 30.443 1.00 84.06 307 ILE A N 1
ATOM 2245 C CA . ILE A 1 307 ? -7.754 -17.281 30.326 1.00 84.06 307 ILE A CA 1
ATOM 2246 C C . ILE A 1 307 ? -8.709 -17.735 31.431 1.00 84.06 307 ILE A C 1
ATOM 2248 O O . ILE A 1 307 ? -9.316 -16.919 32.117 1.00 84.06 307 ILE A O 1
ATOM 2252 N N . LYS A 1 308 ? -8.795 -19.049 31.668 1.00 79.56 308 LYS A N 1
ATOM 2253 C CA . LYS A 1 308 ? -9.633 -19.607 32.737 1.00 79.56 308 LYS A CA 1
ATOM 2254 C C . LYS A 1 308 ? -9.182 -19.180 34.141 1.00 79.56 308 LYS A C 1
ATOM 2256 O O . LYS A 1 308 ? -9.993 -19.185 35.053 1.00 79.56 308 LYS A O 1
ATOM 2261 N N . ALA A 1 309 ? -7.901 -18.862 34.325 1.00 70.19 309 ALA A N 1
ATOM 2262 C CA . ALA A 1 309 ? -7.357 -18.406 35.604 1.00 70.19 309 ALA A CA 1
ATOM 2263 C C . ALA A 1 309 ? -7.548 -16.897 35.855 1.00 70.19 309 ALA A C 1
ATOM 2265 O O . ALA A 1 309 ? -7.350 -16.449 36.981 1.00 70.19 309 ALA A O 1
ATOM 2266 N N . THR A 1 310 ? -7.886 -16.115 34.822 1.00 65.56 310 THR A N 1
ATOM 2267 C CA . THR A 1 310 ? -8.047 -14.650 34.897 1.00 65.56 310 THR A CA 1
ATOM 2268 C C . THR A 1 310 ? -9.501 -14.172 34.856 1.00 65.56 310 THR A C 1
ATOM 2270 O O . THR A 1 310 ? -9.740 -13.005 35.171 1.00 65.56 310 THR A O 1
ATOM 2273 N N . GLY A 1 311 ? -10.453 -15.040 34.495 1.00 55.59 311 GLY A N 1
ATOM 2274 C CA . GLY A 1 311 ? -11.903 -14.799 34.574 1.00 55.59 311 GLY A CA 1
ATOM 2275 C C . GLY A 1 311 ? -12.546 -15.471 35.778 1.00 55.59 311 GLY A C 1
ATOM 2276 O O . GLY A 1 311 ? -13.536 -14.901 36.284 1.00 55.59 311 GLY A O 1
#

Sequence (311 aa):
MRKDLALVALLISILALMVIPLPTGLIDALLVISISLSVVLLMVAVYLKRPSDFSTFPSVILIATAFRLALSIATTRLILSEADAGQIIATFGEFVVRGSVVIGLVMFLIITVVQFVVVTKGAERVAEVAARFTLDAMPGKQMSIEADIRAGTLPQDEGALQRKALDKDSQFFGAMDGAMKFVKGDATAGLIIIFINLVGGIAVGTGVHGLSLGEAASVYSLLTIGDGLVAQIPALLMSICAGVIVTRVANEKPQDLGTDIAKELMSDARVPAAAAIVLLLFGFVPGFPFMVFAAAAVILFVASTLIKATG